Protein AF-A0A939A4H3-F1 (afdb_monomer_lite)

Sequence (209 aa):
CNPKDPACGKKTFNIEAFQSDAVVGQFDLWRDALLSQIKIGQHALKVKWGALINYIVQKQLLPAITFDPKNPNAPAIDSYAKLIKSLLAGKQCLVKDSCCADFAKQMAAKQSLMKEGFLTTTCETLITLGTAFLEAQLNQLDGTTGDPSKGSGLLLAADKCPIFETNQDQLIDTIGGTSIKDQCLWDMTLTIGGKPNKIKGIFYAVRQQ

pLDDT: mean 78.49, std 11.44, range [47.03, 95.25]

Structure (mmCIF, N/CA/C/O backbone):
data_AF-A0A939A4H3-F1
#
_entry.id   AF-A0A939A4H3-F1
#
loop_
_atom_site.group_PDB
_atom_site.id
_atom_site.type_symbol
_atom_site.label_atom_id
_atom_site.label_alt_id
_atom_site.label_comp_id
_atom_site.label_asym_id
_atom_site.label_entity_id
_atom_site.label_seq_id
_atom_site.pdbx_PDB_ins_code
_atom_site.Cartn_x
_atom_site.Cartn_y
_atom_site.Cartn_z
_atom_site.occupancy
_atom_site.B_iso_or_equiv
_atom_site.auth_seq_id
_atom_site.auth_comp_id
_atom_site.auth_asym_id
_atom_site.auth_atom_id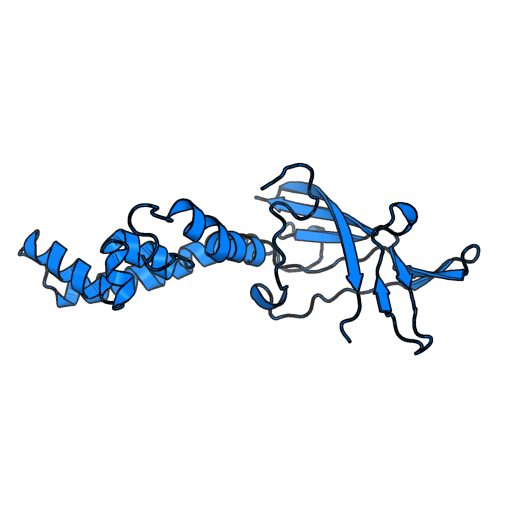
_atom_site.pdbx_PDB_model_num
ATOM 1 N N . CYS A 1 1 ? 11.580 21.376 3.754 1.00 63.34 1 CYS A N 1
ATOM 2 C CA . CYS A 1 1 ? 12.949 21.122 3.254 1.00 63.34 1 CYS A CA 1
ATOM 3 C C . CYS A 1 1 ? 13.263 22.115 2.135 1.00 63.34 1 CYS A C 1
ATOM 5 O O . CYS A 1 1 ? 12.360 22.841 1.733 1.00 63.34 1 CYS A O 1
ATOM 7 N N . ASN A 1 2 ? 14.523 22.209 1.691 1.00 79.38 2 ASN A N 1
ATOM 8 C CA . ASN A 1 2 ? 14.955 23.142 0.643 1.00 79.38 2 ASN A CA 1
ATOM 9 C C . ASN A 1 2 ? 14.342 22.757 -0.723 1.00 79.38 2 ASN A C 1
ATOM 11 O O . ASN A 1 2 ? 14.665 21.680 -1.213 1.00 79.38 2 ASN A O 1
ATOM 15 N N . PRO A 1 3 ? 13.534 23.612 -1.378 1.00 68.38 3 PRO A N 1
ATOM 16 C CA . PRO A 1 3 ? 12.895 23.288 -2.660 1.00 68.38 3 PRO A CA 1
ATOM 17 C C . PRO A 1 3 ? 13.867 23.009 -3.816 1.00 68.38 3 PRO A C 1
ATOM 19 O O . PRO A 1 3 ? 13.462 22.456 -4.831 1.00 68.38 3 PRO A O 1
ATOM 22 N N . LYS A 1 4 ? 15.134 23.428 -3.693 1.00 78.25 4 LYS A N 1
ATOM 23 C CA . LYS A 1 4 ? 16.177 23.210 -4.708 1.00 78.25 4 LYS A CA 1
ATOM 24 C C . LYS A 1 4 ? 16.910 21.874 -4.557 1.00 78.25 4 LYS A C 1
ATOM 26 O O . LYS A 1 4 ? 17.700 21.524 -5.426 1.00 78.25 4 LYS A O 1
ATOM 31 N N . ASP A 1 5 ? 16.690 21.161 -3.457 1.00 80.56 5 ASP A N 1
ATOM 32 C CA . ASP A 1 5 ? 17.253 19.832 -3.242 1.00 80.56 5 ASP A CA 1
ATOM 33 C C . ASP A 1 5 ? 16.356 18.784 -3.931 1.00 80.56 5 ASP A C 1
ATOM 35 O O . ASP A 1 5 ? 15.191 18.653 -3.550 1.00 80.56 5 ASP A O 1
ATOM 39 N N . PRO A 1 6 ? 16.855 18.015 -4.917 1.00 66.62 6 PRO A N 1
ATOM 40 C CA . PRO A 1 6 ? 16.064 16.997 -5.613 1.00 66.62 6 PRO A CA 1
ATOM 41 C C . PRO A 1 6 ? 15.615 15.837 -4.705 1.00 66.62 6 PRO A C 1
ATOM 43 O O . PRO A 1 6 ? 14.744 15.056 -5.090 1.00 66.62 6 PRO A O 1
ATOM 46 N N . ALA A 1 7 ? 16.187 15.702 -3.506 1.00 75.62 7 ALA A N 1
ATOM 47 C CA . ALA A 1 7 ? 15.747 14.748 -2.494 1.00 75.62 7 ALA A CA 1
ATOM 48 C C . ALA A 1 7 ? 14.708 15.335 -1.518 1.00 75.62 7 ALA A C 1
ATOM 50 O O . ALA A 1 7 ? 14.094 14.588 -0.750 1.00 75.62 7 ALA A O 1
ATOM 51 N N . CYS A 1 8 ? 14.460 16.649 -1.541 1.00 72.94 8 CYS A N 1
ATOM 52 C CA . CYS A 1 8 ? 13.485 17.290 -0.664 1.00 72.94 8 CYS A CA 1
ATOM 53 C C . CYS A 1 8 ? 12.070 16.774 -0.951 1.00 72.94 8 CYS A C 1
ATOM 55 O O . CYS A 1 8 ? 11.527 16.941 -2.038 1.00 72.94 8 CYS A O 1
ATOM 57 N N . GLY A 1 9 ? 11.462 16.132 0.049 1.00 68.06 9 GLY A N 1
ATOM 58 C CA . GLY A 1 9 ? 10.126 15.547 -0.072 1.00 68.06 9 GLY A CA 1
ATOM 59 C C . GLY A 1 9 ? 10.095 14.216 -0.825 1.00 68.06 9 GLY A C 1
ATOM 60 O O . GLY A 1 9 ? 9.025 13.620 -0.939 1.00 68.06 9 GLY A O 1
ATOM 61 N N . LYS A 1 10 ? 11.248 13.707 -1.285 1.00 70.56 10 LYS A N 1
ATOM 62 C CA . LYS A 1 10 ? 11.336 12.388 -1.908 1.00 70.56 10 LYS A CA 1
ATOM 63 C C . LYS A 1 10 ? 10.955 11.318 -0.886 1.00 70.56 10 LYS A C 1
ATOM 65 O O . LYS A 1 10 ? 11.517 11.240 0.207 1.00 70.56 10 LYS A O 1
ATOM 70 N N . LYS A 1 11 ? 9.998 10.475 -1.260 1.00 67.44 11 LYS A N 1
ATOM 71 C CA . LYS A 1 11 ? 9.609 9.277 -0.517 1.00 67.44 11 LYS A CA 1
ATOM 72 C C . LYS A 1 11 ? 9.867 8.075 -1.412 1.00 67.44 11 LYS A C 1
ATOM 74 O O . LYS A 1 11 ? 9.445 8.066 -2.564 1.00 67.44 11 LYS A O 1
ATOM 79 N N . THR A 1 12 ? 10.580 7.092 -0.880 1.00 70.06 12 THR A N 1
ATOM 80 C CA . THR A 1 12 ? 10.818 5.818 -1.559 1.00 70.06 12 THR A CA 1
ATOM 81 C C . THR A 1 12 ? 9.881 4.785 -0.958 1.00 70.06 12 THR A C 1
ATOM 83 O O . THR A 1 12 ? 9.775 4.682 0.264 1.00 70.06 12 THR A O 1
ATOM 86 N N . PHE A 1 13 ? 9.206 4.030 -1.815 1.00 65.38 13 PHE A N 1
ATOM 87 C CA . PHE A 1 13 ? 8.315 2.952 -1.411 1.00 65.38 13 PHE A CA 1
ATOM 88 C C . PHE A 1 13 ? 8.834 1.643 -1.996 1.00 65.38 13 PHE A C 1
ATOM 90 O O . PHE A 1 13 ? 9.204 1.606 -3.169 1.00 65.38 13 PHE A O 1
ATOM 97 N N . ASN A 1 14 ? 8.869 0.586 -1.182 1.00 72.94 14 ASN A N 1
ATOM 98 C CA . ASN A 1 14 ? 9.086 -0.765 -1.689 1.00 72.94 14 ASN A CA 1
ATOM 99 C C . ASN A 1 14 ? 7.770 -1.252 -2.314 1.00 72.94 14 ASN A C 1
ATOM 101 O O . ASN A 1 14 ? 6.721 -1.143 -1.679 1.00 72.94 14 ASN A O 1
ATOM 105 N N . ILE A 1 15 ? 7.826 -1.771 -3.541 1.00 71.12 15 ILE A N 1
ATOM 106 C CA . ILE A 1 15 ? 6.663 -2.337 -4.237 1.00 71.12 15 ILE A CA 1
ATOM 107 C C . ILE A 1 15 ? 6.044 -3.483 -3.432 1.00 71.12 15 ILE A C 1
ATOM 109 O O . ILE A 1 15 ? 4.822 -3.552 -3.315 1.00 71.12 15 ILE A O 1
ATOM 113 N N . GLU A 1 16 ? 6.869 -4.298 -2.772 1.00 76.81 16 GLU A N 1
ATOM 114 C CA . GLU A 1 16 ? 6.410 -5.403 -1.920 1.00 76.81 16 GLU A CA 1
ATOM 115 C C . GLU A 1 16 ? 5.511 -4.939 -0.766 1.00 76.81 16 GLU A C 1
ATOM 117 O O . GLU A 1 16 ? 4.680 -5.700 -0.277 1.00 76.81 16 GLU A O 1
ATOM 122 N N . ALA A 1 17 ? 5.630 -3.673 -0.344 1.00 77.44 17 ALA A N 1
ATOM 123 C CA . ALA A 1 17 ? 4.835 -3.123 0.750 1.00 77.44 17 ALA A CA 1
ATOM 124 C C . ALA A 1 17 ? 3.348 -2.939 0.394 1.00 77.44 17 ALA A C 1
ATOM 126 O O . ALA A 1 17 ? 2.523 -2.789 1.296 1.00 77.44 17 ALA A O 1
ATOM 127 N N . PHE A 1 18 ? 2.999 -2.929 -0.896 1.00 76.44 18 PHE A N 1
ATOM 128 C CA . PHE A 1 18 ? 1.617 -2.788 -1.372 1.00 76.44 18 PHE A CA 1
ATOM 129 C C . PHE A 1 18 ? 1.226 -3.815 -2.444 1.00 76.44 18 PHE A C 1
ATOM 131 O O . PHE A 1 18 ? 0.048 -3.955 -2.771 1.00 76.44 18 PHE A O 1
ATOM 138 N N . GLN A 1 19 ? 2.182 -4.568 -2.982 1.00 76.00 19 GLN A N 1
ATOM 139 C CA . GLN A 1 19 ? 1.940 -5.643 -3.929 1.00 76.00 19 GLN A CA 1
ATOM 140 C C . GLN A 1 19 ? 2.947 -6.772 -3.690 1.00 76.00 19 GLN A C 1
ATOM 142 O O . GLN A 1 19 ? 4.116 -6.645 -4.028 1.00 76.00 19 GLN A O 1
ATOM 147 N N . SER A 1 20 ? 2.471 -7.897 -3.152 1.00 75.75 20 SER A N 1
ATOM 148 C CA . SER A 1 20 ? 3.285 -9.102 -2.927 1.00 75.75 20 SER A CA 1
ATOM 149 C C . SER A 1 20 ? 3.684 -9.819 -4.218 1.00 75.75 20 SER A C 1
ATOM 151 O O . SER A 1 20 ? 4.677 -10.537 -4.250 1.00 75.75 20 SER A O 1
ATOM 153 N N . ASP A 1 21 ? 2.883 -9.663 -5.273 1.00 69.56 21 ASP A N 1
ATOM 154 C CA . ASP A 1 21 ? 3.135 -10.295 -6.563 1.00 69.56 21 ASP A CA 1
ATOM 155 C C . ASP A 1 21 ? 4.237 -9.532 -7.303 1.00 69.56 21 ASP A C 1
ATOM 157 O O . ASP A 1 21 ? 4.177 -8.301 -7.411 1.00 69.56 21 ASP A O 1
ATOM 161 N N . ALA A 1 22 ? 5.199 -10.258 -7.879 1.00 65.06 22 ALA A N 1
ATOM 162 C CA . ALA A 1 22 ? 6.201 -9.654 -8.747 1.00 65.06 22 ALA A CA 1
ATOM 163 C C . ALA A 1 22 ? 5.522 -8.819 -9.844 1.00 65.06 22 ALA A C 1
ATOM 165 O O . ALA A 1 22 ? 4.473 -9.188 -10.384 1.00 65.06 22 ALA A O 1
ATOM 166 N N . VAL A 1 23 ? 6.118 -7.678 -10.181 1.00 64.56 23 VAL A N 1
ATOM 167 C CA . VAL A 1 23 ? 5.681 -6.906 -11.343 1.00 64.56 23 VAL A CA 1
ATOM 168 C C . VAL A 1 23 ? 6.129 -7.677 -12.579 1.00 64.56 23 VAL A C 1
ATOM 170 O O . VAL A 1 23 ? 7.296 -7.640 -12.956 1.00 64.56 23 VAL A O 1
ATOM 173 N N . VAL A 1 24 ? 5.203 -8.431 -13.169 1.00 58.66 24 VAL A N 1
ATOM 174 C CA . VAL A 1 24 ? 5.473 -9.246 -14.357 1.00 58.66 24 VAL A CA 1
ATOM 175 C C . VAL A 1 24 ? 5.044 -8.483 -15.608 1.00 58.66 24 VAL A C 1
ATOM 177 O O . VAL A 1 24 ? 3.963 -7.890 -15.646 1.00 58.66 24 VAL A O 1
ATOM 180 N N . GLY A 1 25 ? 5.893 -8.527 -16.631 1.00 62.53 25 GLY A N 1
ATOM 181 C CA . GLY A 1 25 ? 5.622 -8.055 -17.984 1.00 62.53 25 GLY A CA 1
ATOM 182 C C . GLY A 1 25 ? 6.220 -9.024 -19.000 1.00 62.53 25 GLY A C 1
ATOM 183 O O . GLY A 1 25 ? 7.136 -9.782 -18.676 1.00 62.53 25 GLY A O 1
ATOM 184 N N . GLN A 1 26 ? 5.690 -9.021 -20.221 1.00 63.00 26 GLN A N 1
ATOM 185 C CA . GLN A 1 26 ? 6.331 -9.685 -21.352 1.00 63.00 26 GLN A CA 1
ATOM 186 C C . GLN A 1 26 ? 7.163 -8.644 -22.095 1.00 63.00 26 GLN A C 1
ATOM 188 O O . GLN A 1 26 ? 6.637 -7.608 -22.495 1.00 63.00 26 GLN A O 1
ATOM 193 N N . PHE A 1 27 ? 8.457 -8.911 -22.242 1.00 70.56 27 PHE A N 1
ATOM 194 C CA . PHE A 1 27 ? 9.413 -7.953 -22.779 1.00 70.5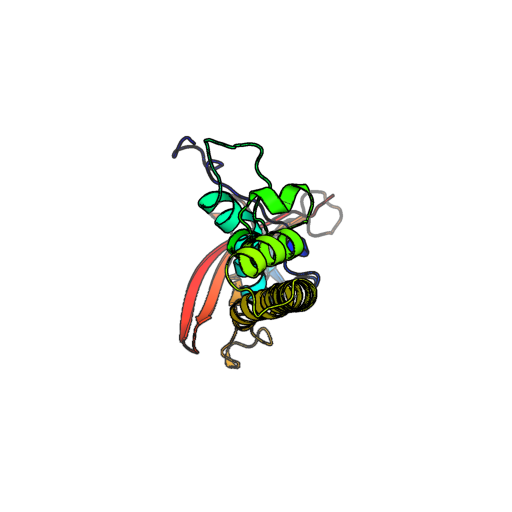6 27 PHE A CA 1
ATOM 195 C C . PHE A 1 27 ? 9.936 -8.440 -24.124 1.00 70.56 27 PHE A C 1
ATOM 197 O O . PHE A 1 27 ? 10.592 -9.478 -24.196 1.00 70.56 27 PHE A O 1
ATOM 204 N N . ASP A 1 28 ? 9.689 -7.662 -25.173 1.00 72.00 28 ASP A N 1
ATOM 205 C CA . ASP A 1 28 ? 10.404 -7.831 -26.432 1.00 72.00 28 ASP A CA 1
ATOM 206 C C . ASP A 1 28 ? 11.776 -7.166 -26.322 1.00 72.00 28 ASP A C 1
ATOM 208 O O . ASP A 1 28 ? 11.892 -6.045 -25.823 1.00 72.00 28 ASP A O 1
ATOM 212 N N . LEU A 1 29 ? 12.819 -7.844 -26.794 1.00 72.56 29 LEU A N 1
ATOM 213 C CA . LEU A 1 29 ? 14.189 -7.337 -26.793 1.00 72.56 29 LEU A CA 1
ATOM 214 C C . LEU A 1 29 ? 14.689 -7.197 -28.228 1.00 72.56 29 LEU A C 1
ATOM 216 O O . LEU A 1 29 ? 14.542 -8.110 -29.039 1.00 72.56 29 LEU A O 1
ATOM 220 N N . TRP A 1 30 ? 15.349 -6.084 -28.535 1.00 73.81 30 TRP A N 1
ATOM 221 C CA . TRP A 1 30 ? 16.099 -5.942 -29.782 1.00 73.81 30 TRP A CA 1
ATOM 222 C C . TRP A 1 30 ? 17.419 -5.211 -29.569 1.00 73.81 30 TRP A C 1
ATOM 224 O O . TRP A 1 30 ? 17.581 -4.413 -28.646 1.00 73.81 30 TRP A O 1
ATOM 234 N N . ARG A 1 31 ? 18.372 -5.459 -30.469 1.00 71.69 31 ARG A N 1
ATOM 235 C CA . ARG A 1 31 ? 19.665 -4.774 -30.486 1.00 71.69 31 ARG A CA 1
ATOM 236 C C . ARG A 1 31 ? 19.572 -3.499 -31.318 1.00 71.69 31 ARG A C 1
ATOM 238 O O . ARG A 1 31 ? 19.201 -3.545 -32.489 1.00 71.69 31 ARG A O 1
ATOM 245 N N . ASP A 1 32 ? 19.948 -2.371 -30.733 1.00 69.62 32 ASP A N 1
ATOM 246 C CA . ASP A 1 32 ? 20.220 -1.145 -31.470 1.00 69.62 32 ASP A CA 1
ATOM 247 C C . ASP A 1 32 ? 21.522 -1.319 -32.263 1.00 69.62 32 ASP A C 1
ATOM 249 O O . ASP A 1 32 ? 22.601 -1.481 -31.689 1.00 69.62 32 ASP A O 1
ATOM 253 N N . ALA A 1 33 ? 21.410 -1.332 -33.590 1.00 68.81 33 ALA A N 1
ATOM 254 C CA . ALA A 1 33 ? 22.536 -1.579 -34.483 1.00 68.81 33 ALA A CA 1
ATOM 255 C C . ALA A 1 33 ? 23.566 -0.434 -34.517 1.00 68.81 33 ALA A C 1
ATOM 257 O O . ALA A 1 33 ? 24.690 -0.664 -34.949 1.00 68.81 33 ALA A O 1
ATOM 258 N N . LEU A 1 34 ? 23.200 0.776 -34.080 1.00 70.25 34 LEU A N 1
ATOM 259 C CA . LEU A 1 34 ? 24.067 1.958 -34.114 1.00 70.25 34 LEU A CA 1
ATOM 260 C C . LEU A 1 34 ? 24.763 2.197 -32.774 1.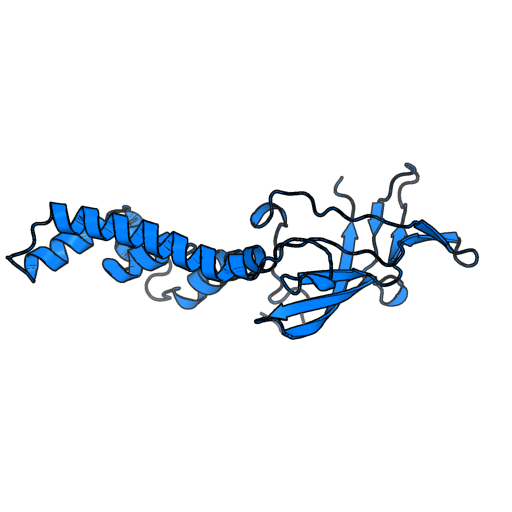00 70.25 34 LEU A C 1
ATOM 262 O O . LEU A 1 34 ? 25.893 2.675 -32.743 1.00 70.25 34 LEU A O 1
ATOM 266 N N . LEU A 1 35 ? 24.085 1.876 -31.671 1.00 67.25 35 LEU A N 1
ATOM 267 C CA . LEU A 1 35 ? 24.568 2.152 -30.317 1.00 67.25 35 LEU A CA 1
ATOM 268 C C . LEU A 1 35 ? 25.100 0.912 -29.589 1.00 67.25 35 LEU A C 1
ATOM 270 O O . LEU A 1 35 ? 25.594 1.047 -28.475 1.00 67.25 35 LEU A O 1
ATOM 274 N N . SER A 1 36 ? 25.003 -0.281 -30.189 1.00 69.00 36 SER A N 1
ATOM 275 C CA . SER A 1 36 ? 25.381 -1.559 -29.559 1.00 69.00 36 SER A CA 1
ATOM 276 C C . SER A 1 36 ? 24.709 -1.780 -28.198 1.00 69.00 36 SER A C 1
ATOM 278 O O . SER A 1 36 ? 25.289 -2.360 -27.287 1.00 69.00 36 SER A O 1
ATOM 280 N N . GLN A 1 37 ? 23.470 -1.311 -28.058 1.00 67.62 37 GLN A N 1
ATOM 281 C CA . GLN A 1 37 ? 22.672 -1.418 -26.836 1.00 67.62 37 GLN A CA 1
ATOM 282 C C . GLN A 1 37 ? 21.511 -2.380 -27.057 1.00 67.62 37 GLN A C 1
ATOM 284 O O . GLN A 1 37 ? 20.934 -2.416 -28.145 1.00 67.62 37 GLN A O 1
ATOM 289 N N . ILE A 1 38 ? 21.128 -3.131 -26.027 1.00 69.56 38 ILE A N 1
ATOM 290 C CA . ILE A 1 38 ? 19.861 -3.864 -26.049 1.00 69.56 38 ILE A CA 1
ATOM 291 C C . ILE A 1 38 ? 18.768 -2.905 -25.571 1.00 69.56 38 ILE A C 1
ATOM 293 O O . ILE A 1 38 ? 18.966 -2.108 -24.652 1.00 69.56 38 ILE A O 1
ATOM 297 N N . LYS A 1 39 ? 17.621 -2.939 -26.242 1.00 73.31 39 LYS A N 1
ATOM 298 C CA . LYS A 1 39 ? 16.453 -2.126 -25.921 1.00 73.31 39 LYS A CA 1
ATOM 299 C C . LYS A 1 39 ? 15.252 -3.029 -25.684 1.00 73.31 39 LYS A C 1
ATOM 301 O O . LYS A 1 39 ? 15.051 -3.996 -26.417 1.00 73.31 39 LYS A O 1
ATOM 306 N N . ILE A 1 40 ? 14.466 -2.680 -24.674 1.00 70.75 40 ILE A N 1
ATOM 307 C CA . ILE A 1 40 ? 13.171 -3.286 -24.385 1.00 70.75 40 ILE A CA 1
ATOM 308 C C . ILE A 1 40 ? 12.103 -2.561 -25.204 1.00 70.75 40 ILE A C 1
ATOM 310 O O . ILE A 1 40 ? 12.067 -1.326 -25.238 1.00 70.75 40 ILE A O 1
ATOM 314 N N . GLY A 1 41 ? 11.239 -3.332 -25.857 1.00 66.06 41 GLY A N 1
ATOM 315 C CA . GLY A 1 41 ? 10.080 -2.825 -26.572 1.00 66.06 41 GLY A CA 1
ATOM 316 C C . GLY A 1 41 ? 8.921 -2.404 -25.701 1.00 66.06 41 GLY A C 1
ATOM 317 O O . GLY A 1 41 ? 8.965 -2.515 -24.480 1.00 66.06 41 GLY A O 1
ATOM 318 N N . GLN A 1 42 ? 7.881 -1.866 -26.332 1.00 65.62 42 GLN A N 1
ATOM 319 C CA . GLN A 1 42 ? 6.707 -1.436 -25.586 1.00 65.62 42 GLN A CA 1
ATOM 320 C C . GLN A 1 42 ? 6.061 -2.647 -24.913 1.00 65.62 42 GLN A C 1
ATOM 322 O O . GLN A 1 42 ? 5.797 -3.655 -25.562 1.00 65.62 42 GLN A O 1
ATOM 327 N N . HIS A 1 43 ? 5.829 -2.550 -23.609 1.00 64.44 43 HIS A N 1
ATOM 328 C CA . HIS A 1 43 ? 5.271 -3.634 -22.808 1.00 64.44 43 HIS A CA 1
ATOM 329 C C . HIS A 1 43 ? 4.363 -3.076 -21.719 1.00 64.44 43 HIS A C 1
ATOM 331 O O . HIS A 1 43 ? 4.595 -1.981 -21.205 1.00 64.44 43 HIS A O 1
ATOM 337 N N . ALA A 1 44 ? 3.336 -3.851 -21.368 1.00 65.94 44 ALA A N 1
ATOM 338 C CA . ALA A 1 44 ? 2.436 -3.531 -20.275 1.00 65.94 44 ALA A CA 1
ATOM 339 C C . ALA A 1 44 ? 2.974 -4.099 -18.951 1.00 65.94 44 ALA A C 1
ATOM 341 O O . ALA A 1 44 ? 3.256 -5.296 -18.872 1.00 65.94 44 ALA A O 1
ATOM 342 N N . LEU A 1 45 ? 3.064 -3.275 -17.902 1.00 68.25 45 LEU A N 1
ATOM 343 C CA . LEU A 1 45 ? 3.266 -3.759 -16.531 1.00 68.25 45 LEU A CA 1
ATOM 344 C C . LEU A 1 45 ? 1.971 -3.707 -15.724 1.00 68.25 45 LEU A C 1
ATOM 346 O O . LEU A 1 45 ? 1.187 -2.759 -15.820 1.00 68.25 45 LEU A O 1
ATOM 350 N N . LYS A 1 46 ? 1.788 -4.716 -14.868 1.00 69.25 46 LYS A N 1
ATOM 351 C CA . LYS A 1 46 ? 0.699 -4.768 -13.891 1.00 69.25 46 LYS A CA 1
ATOM 352 C C . LYS A 1 46 ? 1.159 -4.186 -12.555 1.00 69.25 46 LYS A C 1
ATOM 354 O O . LYS A 1 46 ? 1.971 -4.798 -11.860 1.00 69.25 46 LYS A O 1
ATOM 359 N N . VAL A 1 47 ? 0.583 -3.048 -12.174 1.00 72.62 47 VAL A N 1
ATOM 360 C CA . VAL A 1 47 ? 0.774 -2.438 -10.850 1.00 72.62 47 VAL A CA 1
ATOM 361 C C . VAL A 1 47 ? -0.582 -2.169 -10.202 1.00 72.62 47 VAL A C 1
ATOM 363 O O . VAL A 1 47 ? -1.458 -1.554 -10.811 1.00 72.62 47 VAL A O 1
ATOM 366 N N . LYS A 1 48 ? -0.753 -2.629 -8.957 1.00 74.25 48 LYS A N 1
ATOM 367 C CA . LYS A 1 48 ? -1.936 -2.377 -8.123 1.00 74.25 48 LYS A CA 1
ATOM 368 C C . LYS A 1 48 ? -1.932 -0.925 -7.618 1.00 74.25 48 LYS A C 1
ATOM 370 O O . LYS A 1 48 ? -1.394 -0.616 -6.555 1.00 74.25 48 LYS A O 1
ATOM 375 N N . TRP A 1 49 ? -2.466 -0.007 -8.423 1.00 75.38 49 TRP A N 1
ATOM 376 C CA . TRP A 1 49 ? -2.555 1.422 -8.103 1.00 75.38 49 TRP A CA 1
ATOM 377 C C . TRP A 1 49 ? -3.455 1.739 -6.909 1.00 75.38 49 TRP A C 1
ATOM 379 O O . TRP A 1 49 ? -3.095 2.573 -6.084 1.00 75.38 49 TRP A O 1
ATOM 389 N N . GLY A 1 50 ? -4.601 1.073 -6.798 1.00 77.31 50 GLY A N 1
ATOM 390 C CA . GLY A 1 50 ? -5.472 1.127 -5.632 1.00 77.31 50 GLY A CA 1
ATOM 391 C C . GLY A 1 50 ? -4.710 0.766 -4.367 1.00 77.31 50 GLY A C 1
ATOM 392 O O . GLY A 1 50 ? -4.684 1.563 -3.431 1.00 77.31 50 GLY A O 1
ATOM 393 N N . ALA A 1 51 ? -3.983 -0.354 -4.383 1.00 79.88 51 ALA A N 1
ATOM 394 C CA . ALA A 1 51 ? -3.117 -0.745 -3.274 1.00 79.88 51 ALA A CA 1
ATOM 395 C C . ALA A 1 51 ? -2.007 0.284 -2.975 1.00 79.88 51 ALA A C 1
ATOM 397 O O . ALA A 1 51 ? -1.765 0.592 -1.807 1.00 79.88 51 ALA A O 1
ATOM 398 N N . LEU A 1 52 ? -1.368 0.872 -3.995 1.00 80.69 52 LEU A N 1
ATOM 399 C CA . LEU A 1 52 ? -0.378 1.941 -3.804 1.00 80.69 52 LEU A CA 1
ATOM 400 C C . LEU A 1 52 ? -0.994 3.181 -3.140 1.00 80.69 52 LEU A C 1
ATOM 402 O O . LEU A 1 52 ? -0.447 3.697 -2.166 1.00 80.69 52 LEU A O 1
ATOM 406 N N . ILE A 1 53 ? -2.129 3.669 -3.644 1.00 81.88 53 ILE A N 1
ATOM 407 C CA . ILE A 1 53 ? -2.825 4.826 -3.067 1.00 81.88 53 ILE A CA 1
ATOM 408 C C . ILE A 1 53 ? -3.274 4.520 -1.644 1.00 81.88 53 ILE A C 1
ATOM 410 O O . ILE A 1 53 ? -3.066 5.339 -0.752 1.00 81.88 53 ILE A O 1
ATOM 414 N N . ASN A 1 54 ? -3.823 3.333 -1.415 1.00 86.31 54 ASN A N 1
ATOM 415 C CA . ASN A 1 54 ? -4.225 2.864 -0.100 1.00 86.31 54 ASN A CA 1
ATOM 416 C C . ASN A 1 54 ? -3.033 2.871 0.875 1.00 86.31 54 ASN A C 1
ATOM 418 O O . ASN A 1 54 ? -3.105 3.446 1.963 1.00 86.31 54 ASN A O 1
ATOM 422 N N . TYR A 1 55 ? -1.883 2.355 0.441 1.00 87.12 55 TYR A N 1
ATOM 423 C CA . TYR A 1 55 ? -0.643 2.402 1.207 1.00 87.12 55 TYR A CA 1
ATOM 424 C C . TYR A 1 55 ? -0.178 3.839 1.491 1.00 87.12 55 TYR A C 1
ATOM 426 O O . TYR A 1 55 ? 0.169 4.156 2.628 1.00 87.12 55 TYR A O 1
ATOM 434 N N . ILE A 1 56 ? -0.203 4.738 0.502 1.00 85.81 56 ILE A N 1
ATOM 435 C CA . ILE A 1 56 ? 0.166 6.153 0.685 1.00 85.81 56 ILE A CA 1
ATOM 436 C C . ILE A 1 56 ? -0.771 6.834 1.687 1.00 85.81 56 ILE A C 1
ATOM 438 O O . ILE A 1 56 ? -0.304 7.550 2.580 1.00 85.81 56 ILE A O 1
ATOM 442 N N . VAL A 1 57 ? -2.080 6.600 1.575 1.00 89.31 57 VAL A N 1
ATOM 443 C CA . VAL A 1 57 ? -3.071 7.149 2.503 1.00 89.31 57 VAL A CA 1
ATOM 444 C C . VAL A 1 57 ? -2.773 6.666 3.916 1.00 89.31 57 VAL A C 1
ATOM 446 O O . VAL A 1 57 ? -2.618 7.484 4.821 1.00 89.31 57 VAL A O 1
ATOM 449 N N . GLN A 1 58 ? -2.621 5.356 4.101 1.00 91.38 58 GLN A N 1
ATOM 450 C CA . GLN A 1 58 ? -2.392 4.776 5.416 1.00 91.38 58 GLN A CA 1
ATOM 451 C C . GLN A 1 58 ? -1.037 5.172 6.006 1.00 91.38 58 GLN A C 1
ATOM 453 O O . GLN A 1 58 ? -0.974 5.519 7.174 1.00 91.38 58 GLN A O 1
ATOM 458 N N . LYS A 1 59 ? 0.052 5.158 5.235 1.00 90.06 59 LYS A N 1
ATOM 459 C CA . LYS A 1 59 ? 1.415 5.297 5.778 1.00 90.06 59 LYS A CA 1
ATOM 460 C C . LYS A 1 59 ? 2.004 6.698 5.701 1.00 90.06 59 LYS A C 1
ATOM 462 O O . LYS A 1 59 ? 3.008 6.955 6.361 1.00 90.06 59 LYS A O 1
ATOM 467 N N . GLN A 1 60 ? 1.424 7.604 4.916 1.00 87.19 60 GLN A N 1
ATOM 468 C CA . GLN A 1 60 ? 1.905 8.986 4.809 1.00 87.19 60 GLN A CA 1
ATOM 469 C C . GLN A 1 60 ? 0.814 9.989 5.167 1.00 87.19 60 GLN A C 1
ATOM 471 O O . GLN A 1 60 ? 1.029 10.819 6.049 1.00 87.19 60 GLN A O 1
ATOM 476 N N . LEU A 1 61 ? -0.355 9.910 4.521 1.00 87.94 61 LEU A N 1
ATOM 477 C CA . LEU A 1 61 ? -1.388 10.934 4.682 1.00 87.94 61 LEU A CA 1
ATOM 478 C C . LEU A 1 61 ? -1.997 10.915 6.086 1.00 87.94 61 LEU A C 1
ATOM 480 O O . LEU A 1 61 ? -1.982 11.945 6.755 1.00 87.94 61 LEU A O 1
ATOM 484 N N . LEU A 1 62 ? -2.496 9.762 6.545 1.00 92.00 62 LEU A N 1
ATOM 485 C CA . LEU A 1 62 ? -3.132 9.645 7.859 1.00 92.00 62 LEU A CA 1
ATOM 486 C C . LEU A 1 62 ? -2.183 10.052 8.999 1.00 92.00 62 LEU A C 1
ATOM 488 O O . LEU A 1 62 ? -2.588 10.892 9.808 1.00 92.00 62 LEU A O 1
ATOM 492 N N . PRO A 1 63 ? -0.916 9.592 9.058 1.00 91.12 63 PRO A N 1
ATOM 493 C CA . PRO A 1 63 ? 0.015 10.050 10.081 1.00 91.12 63 PRO A CA 1
ATOM 494 C C . PRO A 1 63 ? 0.267 11.555 10.021 1.00 91.12 63 PRO A C 1
ATOM 496 O O . PRO A 1 63 ? 0.337 12.189 11.068 1.00 91.12 63 PRO A O 1
ATOM 499 N N . ALA A 1 64 ? 0.375 12.135 8.820 1.00 88.25 64 ALA A N 1
ATOM 500 C CA . ALA A 1 64 ? 0.659 13.556 8.654 1.00 88.25 64 ALA A CA 1
ATOM 501 C C . ALA A 1 64 ? -0.505 14.446 9.110 1.00 88.25 64 ALA A C 1
ATOM 503 O O . ALA A 1 64 ? -0.283 15.403 9.847 1.00 88.25 64 ALA A O 1
ATOM 504 N N . ILE A 1 65 ? -1.743 14.130 8.712 1.00 89.69 65 ILE A N 1
ATOM 505 C CA . ILE A 1 65 ? -2.915 14.959 9.050 1.00 89.69 65 ILE A CA 1
ATOM 506 C C . ILE A 1 65 ? -3.377 14.773 10.497 1.00 89.69 65 ILE A C 1
ATOM 508 O O . ILE A 1 65 ? -4.037 15.647 11.048 1.00 89.69 65 ILE A O 1
ATOM 512 N N . THR A 1 66 ? -3.050 13.634 11.112 1.00 89.75 66 THR A N 1
ATOM 513 C CA . THR A 1 66 ? -3.406 13.339 12.508 1.00 89.75 66 THR A CA 1
ATOM 514 C C . THR A 1 66 ? -2.252 13.570 13.481 1.00 89.75 66 THR A C 1
ATOM 516 O O . THR A 1 66 ? -2.370 13.260 14.672 1.00 89.75 66 THR A O 1
ATOM 519 N N . PHE A 1 67 ? -1.118 14.083 13.003 1.00 88.62 67 PHE A N 1
ATOM 520 C CA . PHE A 1 67 ? -0.008 14.475 13.857 1.00 88.62 67 PHE A CA 1
ATOM 521 C C . PHE A 1 67 ? -0.429 15.644 14.755 1.00 88.62 67 PHE A C 1
ATOM 523 O O . PHE A 1 67 ? -0.958 16.644 14.275 1.00 88.62 67 PHE A O 1
ATOM 530 N N . ASP A 1 68 ? -0.184 15.517 16.059 1.00 84.75 68 ASP A N 1
ATOM 531 C CA . ASP A 1 68 ? -0.454 16.575 17.030 1.00 84.75 68 ASP A CA 1
ATOM 532 C C . ASP A 1 68 ? 0.882 17.093 17.581 1.00 84.75 68 ASP A C 1
ATOM 534 O O . ASP A 1 68 ? 1.529 16.386 18.359 1.00 84.75 68 ASP A O 1
ATOM 538 N N . PRO A 1 69 ? 1.303 18.321 17.226 1.00 84.56 69 PRO A N 1
ATOM 539 C CA . PRO A 1 69 ? 2.535 18.912 17.740 1.00 84.56 69 PRO A CA 1
ATOM 540 C C . PRO A 1 69 ? 2.558 19.059 19.266 1.00 84.56 69 PRO A C 1
ATOM 542 O O . PRO A 1 69 ? 3.636 19.105 19.852 1.00 84.56 69 PRO A O 1
ATOM 545 N N . LYS A 1 70 ? 1.390 19.142 19.920 1.00 85.56 70 LYS A N 1
ATOM 546 C CA . LYS A 1 70 ? 1.281 19.246 21.384 1.00 85.56 70 LYS A CA 1
ATOM 547 C C . LYS A 1 70 ? 1.457 17.899 22.078 1.00 85.56 70 LYS A C 1
ATOM 549 O O . LYS A 1 70 ? 1.731 17.864 23.275 1.00 85.56 70 LYS A O 1
ATOM 554 N N . ASN A 1 71 ? 1.315 16.801 21.340 1.00 82.75 71 ASN A N 1
ATOM 555 C CA . ASN A 1 71 ? 1.557 15.452 21.828 1.00 82.75 71 ASN A CA 1
ATOM 556 C C . ASN A 1 71 ? 2.336 14.636 20.778 1.00 82.75 71 ASN A C 1
ATOM 558 O O . ASN A 1 71 ? 1.779 13.725 20.153 1.00 82.75 71 ASN A O 1
ATOM 562 N N . PRO A 1 72 ? 3.631 14.945 20.576 1.00 80.00 72 PRO A N 1
ATOM 563 C CA . PRO A 1 72 ? 4.443 14.338 19.521 1.00 80.00 72 PRO A CA 1
ATOM 564 C C . PRO A 1 72 ? 4.664 12.832 19.721 1.00 80.00 72 PRO A C 1
ATOM 566 O O . PRO A 1 72 ? 4.960 12.127 18.761 1.00 80.00 72 PRO A O 1
ATOM 569 N N . ASN A 1 73 ? 4.477 12.333 20.947 1.00 81.88 73 ASN A N 1
ATOM 570 C CA . ASN A 1 73 ? 4.624 10.920 21.297 1.00 81.88 73 ASN A CA 1
ATOM 571 C C . ASN A 1 73 ? 3.318 10.123 21.140 1.00 81.88 73 ASN A C 1
ATOM 573 O O . ASN A 1 73 ? 3.292 8.926 21.427 1.00 81.88 73 ASN A O 1
ATOM 577 N N . ALA A 1 74 ? 2.221 10.762 20.718 1.00 84.25 74 ALA A N 1
ATOM 578 C CA . ALA A 1 74 ? 0.968 10.060 20.477 1.00 84.25 74 ALA A CA 1
ATOM 579 C C . ALA A 1 74 ? 1.137 9.015 19.355 1.00 84.25 74 ALA A C 1
ATOM 581 O O . ALA A 1 74 ? 1.774 9.316 18.340 1.00 84.25 74 ALA A O 1
ATOM 582 N N . PRO A 1 75 ? 0.522 7.821 19.471 1.00 90.00 75 PRO A N 1
ATOM 583 C CA . PRO A 1 75 ? 0.646 6.769 18.465 1.00 90.00 75 PRO A CA 1
ATOM 584 C C . PRO A 1 75 ? 0.263 7.258 17.068 1.00 90.00 75 PRO A C 1
ATOM 586 O O . PRO A 1 75 ? -0.773 7.900 16.892 1.00 90.00 75 PRO A O 1
ATOM 589 N N . ALA A 1 76 ? 1.073 6.939 16.060 1.00 91.44 76 ALA A N 1
ATOM 590 C CA . ALA A 1 76 ? 0.743 7.277 14.681 1.00 91.44 76 ALA A CA 1
ATOM 591 C C . ALA A 1 76 ? -0.518 6.523 14.226 1.00 91.44 76 ALA A C 1
ATOM 593 O O . ALA A 1 76 ? -0.635 5.309 14.424 1.00 91.44 76 ALA A O 1
ATOM 594 N N . ILE A 1 77 ? -1.445 7.244 13.590 1.00 93.81 77 ILE A N 1
ATOM 595 C CA . ILE A 1 77 ? -2.591 6.649 12.901 1.00 93.81 77 ILE A CA 1
ATOM 596 C C . ILE A 1 77 ? -2.118 6.306 11.496 1.00 93.81 77 ILE A C 1
ATOM 598 O O . ILE A 1 77 ? -2.172 7.131 10.592 1.00 93.81 77 ILE A O 1
ATOM 602 N N . ASP A 1 78 ? -1.585 5.097 11.349 1.00 93.00 78 ASP A N 1
ATOM 603 C CA . ASP A 1 78 ? -0.989 4.606 10.108 1.00 93.00 78 ASP A CA 1
ATOM 604 C C . ASP A 1 78 ? -1.768 3.430 9.485 1.00 93.00 78 ASP A C 1
ATOM 606 O O . ASP A 1 78 ? -1.224 2.636 8.712 1.00 93.00 78 ASP A O 1
ATOM 610 N N . SER A 1 79 ? -3.036 3.277 9.871 1.00 94.12 79 SER A N 1
ATOM 611 C CA . SER A 1 79 ? -3.978 2.330 9.276 1.00 94.12 79 SER A CA 1
ATOM 612 C C . SER A 1 79 ? -5.423 2.785 9.456 1.00 94.12 79 SER A C 1
ATOM 614 O O . SER A 1 79 ? -5.727 3.569 10.363 1.00 94.12 79 SER A O 1
ATOM 616 N N . TYR A 1 80 ? -6.337 2.262 8.636 1.00 94.31 80 TYR A N 1
ATOM 617 C CA . TYR A 1 80 ? -7.767 2.554 8.792 1.00 94.31 80 TYR A CA 1
ATOM 618 C C . TYR A 1 80 ? -8.341 2.034 10.107 1.00 94.31 80 TYR A C 1
ATOM 620 O O . TYR A 1 80 ? -9.139 2.725 10.738 1.00 94.31 80 TYR A O 1
ATOM 628 N N . ALA A 1 81 ? -7.871 0.882 10.587 1.00 94.75 81 ALA A N 1
ATOM 629 C CA . ALA A 1 81 ? -8.266 0.376 11.895 1.00 94.75 81 ALA A CA 1
ATOM 630 C C . ALA A 1 81 ? -7.891 1.362 13.011 1.00 94.75 81 ALA A C 1
ATOM 632 O O . ALA A 1 81 ? -8.715 1.662 13.874 1.00 94.75 81 ALA A O 1
ATOM 633 N N . LYS A 1 82 ? -6.674 1.925 12.975 1.00 95.25 82 LYS A N 1
ATOM 634 C CA . LYS A 1 82 ? -6.249 2.953 13.938 1.00 95.25 82 LYS A CA 1
ATOM 635 C C . LYS A 1 82 ? -7.035 4.250 13.781 1.00 95.25 82 LYS A C 1
ATOM 637 O O . LYS A 1 82 ? -7.336 4.884 14.788 1.00 95.25 82 LYS A O 1
ATOM 642 N N . LEU A 1 83 ? -7.403 4.622 12.553 1.00 94.50 83 LEU A N 1
ATOM 643 C CA . LEU A 1 83 ? -8.255 5.781 12.296 1.00 94.50 83 LEU A CA 1
ATOM 644 C C . LEU A 1 83 ? -9.613 5.598 12.975 1.00 94.50 83 LEU A C 1
ATOM 646 O O . LEU A 1 83 ? -9.991 6.429 13.793 1.00 94.50 83 LEU A O 1
ATOM 650 N N . ILE A 1 84 ? -10.302 4.486 12.719 1.00 94.44 84 ILE A N 1
ATOM 651 C CA . ILE A 1 84 ? -11.621 4.208 13.303 1.00 94.44 84 ILE A CA 1
ATOM 652 C C . ILE A 1 84 ? -11.529 4.114 14.829 1.00 94.44 84 ILE A C 1
ATOM 654 O O . ILE A 1 84 ? -12.298 4.770 15.527 1.00 94.44 84 ILE A O 1
ATOM 658 N N . LYS A 1 85 ? -10.535 3.390 15.360 1.00 94.31 85 LYS A N 1
ATOM 659 C CA . LYS A 1 85 ? -10.250 3.336 16.804 1.00 94.31 85 LYS A CA 1
ATOM 660 C C . LYS A 1 85 ? -10.105 4.739 17.409 1.00 94.31 85 LYS A C 1
ATOM 662 O O . LYS A 1 85 ? -10.730 5.042 18.425 1.00 94.31 85 LYS A O 1
ATOM 667 N N . SER A 1 86 ? -9.335 5.610 16.754 1.00 92.25 86 SER A N 1
ATOM 668 C CA . SER A 1 86 ? -9.112 6.985 17.210 1.00 92.25 86 SER A CA 1
ATOM 669 C C . SER A 1 86 ? -10.343 7.886 17.093 1.00 92.25 86 SER A C 1
ATOM 671 O O . SER A 1 86 ? -10.499 8.791 17.907 1.00 92.25 86 SER A O 1
ATOM 673 N N . LEU A 1 87 ? -11.231 7.637 16.126 1.00 91.81 87 LEU A N 1
ATOM 674 C CA . LEU A 1 87 ? -12.499 8.357 15.992 1.00 91.81 87 LEU A CA 1
ATOM 675 C C . LEU A 1 87 ? -13.484 7.967 17.099 1.00 91.81 87 LEU A C 1
ATOM 677 O O . LEU A 1 87 ? -14.221 8.820 17.583 1.00 91.81 87 LEU A O 1
ATOM 681 N N . LEU A 1 88 ? -13.482 6.695 17.510 1.00 91.81 88 LEU A N 1
ATOM 682 C CA . LEU A 1 88 ? -14.409 6.181 18.518 1.00 91.81 88 LEU A CA 1
ATOM 683 C C . LEU A 1 88 ? -14.026 6.591 19.946 1.00 91.81 88 LEU A C 1
ATOM 685 O O . LEU A 1 88 ? -14.898 6.986 20.713 1.00 91.81 88 LEU A O 1
ATOM 689 N N . ALA A 1 89 ? -12.746 6.504 20.315 1.00 91.06 89 ALA A N 1
ATOM 690 C CA . ALA A 1 89 ? -12.303 6.721 21.699 1.00 91.06 89 ALA A CA 1
ATOM 691 C C . ALA A 1 89 ? -11.162 7.743 21.851 1.00 91.06 89 ALA A C 1
ATOM 693 O O . ALA A 1 89 ? -10.596 7.896 22.935 1.00 91.06 89 ALA A O 1
ATOM 694 N N . GLY A 1 90 ? -10.827 8.466 20.781 1.00 89.06 90 GLY A N 1
ATOM 695 C CA . GLY A 1 90 ? -9.698 9.390 20.746 1.00 89.06 90 GLY A CA 1
ATOM 696 C C . GLY A 1 90 ? -8.365 8.688 20.482 1.00 89.06 90 GLY A C 1
ATOM 697 O O . GLY A 1 90 ? -8.209 7.483 20.645 1.00 89.06 90 GLY A O 1
ATOM 698 N N . LYS A 1 91 ? -7.345 9.456 20.094 1.00 88.44 91 LYS A N 1
ATOM 699 C CA . LYS A 1 91 ? -6.018 8.924 19.726 1.00 88.44 91 LYS A CA 1
ATOM 700 C C . LYS A 1 91 ? -5.288 8.213 20.881 1.00 88.44 91 LYS A C 1
ATOM 702 O O . LYS A 1 91 ? -4.445 7.352 20.647 1.00 88.44 91 LYS A O 1
ATOM 707 N N . GLN A 1 92 ? -5.640 8.525 22.127 1.00 87.38 92 GLN A N 1
ATOM 708 C CA . GLN A 1 92 ? -4.895 8.082 23.313 1.00 87.38 92 GLN A CA 1
ATOM 709 C C . GLN A 1 92 ? -5.167 6.621 23.663 1.00 87.38 92 GLN A C 1
ATOM 711 O O . GLN A 1 92 ? -4.295 5.949 24.215 1.00 87.38 92 GLN A O 1
ATOM 716 N N . CYS A 1 93 ? -6.327 6.100 23.264 1.00 90.94 93 CYS A N 1
ATOM 717 C CA . CYS A 1 93 ? -6.659 4.694 23.453 1.00 90.94 93 CYS A CA 1
ATOM 718 C C . CYS A 1 93 ? -5.724 3.758 22.664 1.00 90.94 93 CYS A C 1
ATOM 720 O O . CYS A 1 93 ? -5.534 2.605 23.047 1.00 90.94 93 CYS A O 1
ATOM 722 N N . LEU A 1 94 ? -5.080 4.259 21.598 1.00 92.25 94 LEU A N 1
ATOM 723 C CA . LEU A 1 94 ? -4.156 3.488 20.762 1.00 92.25 94 LEU A CA 1
ATOM 724 C C . LEU A 1 94 ? -2.880 3.066 21.507 1.00 92.25 94 LEU A C 1
ATOM 726 O O . LEU A 1 94 ? -2.207 2.145 21.061 1.00 92.25 94 LEU A O 1
ATOM 730 N N . VAL A 1 95 ? -2.533 3.718 22.626 1.00 90.19 95 VAL A N 1
ATOM 731 C CA . VAL A 1 95 ? -1.325 3.389 23.408 1.00 90.19 95 VAL A CA 1
ATOM 732 C C . VAL A 1 95 ? -1.457 2.027 24.089 1.00 90.19 95 VAL A C 1
ATOM 734 O O . VAL A 1 95 ? -0.490 1.276 24.163 1.00 90.19 95 VAL A O 1
ATOM 737 N N . LYS A 1 96 ? -2.652 1.717 24.603 1.00 89.00 96 LYS A N 1
ATOM 738 C CA . LYS A 1 96 ? -2.946 0.483 25.353 1.00 89.00 96 LYS A CA 1
ATOM 739 C C . LYS A 1 96 ? -3.865 -0.473 24.593 1.00 89.00 96 LYS A C 1
ATOM 741 O O . LYS A 1 96 ? -4.302 -1.468 25.156 1.00 89.00 96 LYS A O 1
ATOM 746 N N . ASP A 1 97 ? -4.197 -0.122 23.354 1.00 88.81 97 ASP A N 1
ATOM 747 C CA . ASP A 1 97 ? -5.233 -0.751 22.537 1.00 88.81 97 ASP A CA 1
ATOM 748 C C . ASP A 1 97 ? -6.591 -0.914 23.251 1.00 88.81 97 ASP A C 1
ATOM 750 O O . ASP A 1 97 ? -7.338 -1.862 23.030 1.00 88.81 97 ASP A O 1
ATOM 754 N N . SER A 1 98 ? -6.937 0.042 24.119 1.00 92.88 98 SER A N 1
ATOM 755 C CA . SER A 1 98 ? -8.146 0.012 24.954 1.00 92.88 98 SER A CA 1
ATOM 756 C C . SER A 1 98 ? -9.371 0.645 24.287 1.00 92.88 98 SER A C 1
ATOM 758 O O . SER A 1 98 ? -10.401 0.825 24.930 1.00 92.88 98 SER A O 1
ATOM 760 N N . CYS A 1 99 ? -9.292 0.978 22.997 1.00 93.25 99 CYS A N 1
ATOM 761 C CA . CYS A 1 99 ? -10.247 1.849 22.305 1.00 93.25 99 CYS A CA 1
ATOM 762 C C . CYS A 1 99 ? -11.710 1.418 22.415 1.00 93.25 99 CYS A C 1
ATOM 764 O O . CYS A 1 99 ? -12.562 2.257 22.689 1.00 93.25 99 CYS A O 1
ATOM 766 N N . CYS A 1 100 ? -12.020 0.130 22.259 1.00 94.75 100 CYS A N 1
ATOM 767 C CA . CYS A 1 100 ? -13.409 -0.316 22.376 1.00 94.75 100 CYS A CA 1
ATOM 768 C C . CYS A 1 100 ? -13.919 -0.336 23.815 1.00 94.75 100 CYS A C 1
ATOM 770 O O . CYS A 1 100 ? -15.074 0.015 24.043 1.00 94.75 100 CYS A O 1
ATOM 772 N N . ALA A 1 101 ? -13.061 -0.652 24.785 1.00 93.44 101 ALA A N 1
ATOM 773 C CA . ALA A 1 101 ? -13.416 -0.561 26.197 1.00 93.44 101 ALA A CA 1
ATOM 774 C C . ALA A 1 101 ? -13.623 0.901 26.630 1.00 93.44 101 ALA A C 1
ATOM 776 O O . ALA A 1 101 ? -14.576 1.208 27.345 1.00 93.44 101 ALA A O 1
ATOM 777 N N . ASP A 1 102 ? -12.767 1.813 26.167 1.00 92.69 102 ASP A N 1
ATOM 778 C CA . ASP A 1 102 ? -12.865 3.242 26.466 1.00 92.69 102 ASP A CA 1
ATOM 779 C C . ASP A 1 102 ? -14.108 3.863 25.812 1.00 92.69 102 ASP A C 1
ATOM 781 O O . ASP A 1 102 ? -14.830 4.616 26.467 1.00 92.69 102 ASP A O 1
ATOM 785 N N . PHE A 1 103 ? -14.414 3.494 24.562 1.00 93.38 103 PHE A N 1
ATOM 786 C CA . PHE A 1 103 ? -15.664 3.859 23.888 1.00 93.38 103 PHE A CA 1
ATOM 787 C C . PHE A 1 103 ? -16.887 3.341 24.654 1.00 93.38 103 PHE A C 1
ATOM 789 O O . PHE A 1 103 ? -17.804 4.111 24.946 1.00 93.38 103 PHE A O 1
ATOM 796 N N . ALA A 1 104 ? -16.894 2.056 25.023 1.00 92.88 104 ALA A N 1
ATOM 797 C CA . ALA A 1 104 ? -18.006 1.435 25.733 1.00 92.88 104 ALA A CA 1
ATOM 798 C C . ALA A 1 104 ? -18.279 2.122 27.075 1.00 92.88 104 ALA A C 1
ATOM 800 O O . ALA A 1 104 ? -19.427 2.465 27.351 1.00 92.88 104 ALA A O 1
ATOM 801 N N . LYS A 1 105 ? -17.235 2.413 27.861 1.00 91.00 105 LYS A N 1
ATOM 802 C CA . LYS A 1 105 ? -17.354 3.151 29.130 1.00 91.00 105 LYS A CA 1
ATOM 803 C C . LYS A 1 105 ? -17.906 4.560 28.931 1.00 91.00 105 LYS A C 1
ATOM 805 O O . LYS A 1 105 ? -18.819 4.974 29.643 1.00 91.00 105 LYS A O 1
ATOM 810 N N . GLN A 1 106 ? -17.382 5.301 27.951 1.00 89.50 106 GLN A N 1
ATOM 811 C CA . GLN A 1 106 ? -17.840 6.664 27.662 1.00 89.50 106 GLN A CA 1
ATOM 812 C C . GLN A 1 106 ? -19.302 6.700 27.201 1.00 89.50 106 GLN A C 1
ATOM 814 O O . GLN A 1 106 ? -20.037 7.620 27.562 1.00 89.50 106 GLN A O 1
ATOM 819 N N . MET A 1 107 ? -19.730 5.712 26.413 1.00 89.81 107 MET A N 1
ATOM 820 C CA . MET A 1 107 ? -21.096 5.632 25.901 1.00 89.81 107 MET A CA 1
ATOM 821 C C . MET A 1 107 ? -22.082 5.103 26.942 1.00 89.81 107 MET A C 1
ATOM 823 O O . MET A 1 107 ? -23.151 5.691 27.085 1.00 89.81 107 MET A O 1
ATOM 827 N N . ALA A 1 108 ? -21.727 4.077 27.718 1.00 88.00 108 ALA A N 1
ATOM 828 C CA . ALA A 1 108 ? -22.565 3.566 28.806 1.00 88.00 108 ALA A CA 1
ATOM 829 C C . ALA A 1 108 ? -22.818 4.638 29.882 1.00 88.00 108 ALA A C 1
ATOM 831 O O . ALA A 1 108 ? -23.931 4.757 30.388 1.00 88.00 108 ALA A O 1
ATOM 832 N N . ALA A 1 109 ? -21.826 5.496 30.157 1.00 85.31 109 ALA A N 1
ATOM 833 C CA . ALA A 1 109 ? -21.991 6.647 31.046 1.00 85.31 109 ALA A CA 1
ATOM 834 C C . ALA A 1 109 ? -22.992 7.697 30.518 1.00 85.31 109 ALA A C 1
ATOM 836 O O . ALA A 1 109 ? -23.560 8.456 31.301 1.00 85.31 109 ALA A O 1
ATOM 837 N N . LYS A 1 110 ? -23.215 7.755 29.198 1.00 86.56 110 LYS A N 1
ATOM 838 C CA . LYS A 1 110 ? -24.136 8.701 28.540 1.00 86.56 110 LYS A CA 1
ATOM 839 C C . LYS A 1 110 ? -25.501 8.092 28.204 1.00 86.56 110 LYS A C 1
ATOM 841 O O . LYS A 1 110 ? -26.457 8.833 27.994 1.00 86.56 110 LYS A O 1
ATOM 846 N N . GLN A 1 111 ? -25.594 6.767 28.114 1.00 83.69 111 GLN A N 1
ATOM 847 C CA . GLN A 1 111 ? -26.771 6.016 27.673 1.00 83.69 111 GLN A CA 1
ATOM 848 C C . GLN A 1 111 ? -26.950 4.781 28.564 1.00 83.69 111 GLN A C 1
ATOM 850 O O . GLN A 1 111 ? -26.368 3.728 28.315 1.00 83.69 111 GLN A O 1
ATOM 855 N N . SER A 1 112 ? -27.809 4.894 29.579 1.00 78.00 112 SER A N 1
ATOM 856 C CA . SER A 1 112 ? -28.046 3.833 30.571 1.00 78.00 112 SER A CA 1
ATOM 857 C C . SER A 1 112 ? -28.690 2.560 30.004 1.00 78.00 112 SER A C 1
ATOM 859 O O . SER A 1 112 ? -28.646 1.511 30.642 1.00 78.00 112 SER A O 1
ATOM 861 N N . LEU A 1 113 ? -29.285 2.634 28.809 1.00 82.81 113 LEU A N 1
ATOM 862 C CA . LEU A 1 113 ? -29.961 1.509 28.157 1.00 82.81 113 LEU A CA 1
ATOM 863 C C . LEU A 1 113 ? -28.996 0.549 27.444 1.00 82.81 113 LEU A C 1
ATOM 865 O O . LEU A 1 113 ? -29.371 -0.588 27.161 1.00 82.81 113 LEU A O 1
ATOM 869 N N . MET A 1 114 ? -27.763 0.977 27.151 1.00 84.31 114 MET A N 1
ATOM 870 C CA . MET A 1 114 ? -26.785 0.161 26.431 1.00 84.31 114 MET A CA 1
ATOM 871 C C . MET A 1 114 ? -25.734 -0.405 27.385 1.00 84.31 114 MET A C 1
ATOM 873 O O . MET A 1 114 ? -24.997 0.332 28.036 1.00 84.31 114 MET A O 1
ATOM 877 N N . LYS A 1 115 ? -25.642 -1.738 27.449 1.00 87.88 115 LYS A N 1
ATOM 878 C CA . LYS A 1 115 ? -24.628 -2.430 28.257 1.00 87.88 115 LYS A CA 1
ATOM 879 C C . LYS A 1 115 ? -23.246 -2.298 27.617 1.00 87.88 115 LYS A C 1
ATOM 881 O O . LYS A 1 115 ? -23.115 -2.437 26.402 1.00 87.88 115 LYS A O 1
ATOM 886 N N . GLU A 1 116 ? -22.211 -2.144 28.443 1.00 88.06 116 GLU A N 1
ATOM 887 C CA . GLU A 1 116 ? -20.818 -2.023 27.983 1.00 88.06 116 GLU A CA 1
ATOM 888 C C . GLU A 1 116 ? -20.396 -3.169 27.057 1.00 88.06 116 GLU A C 1
ATOM 890 O O . GLU A 1 116 ? -19.817 -2.917 26.008 1.00 88.06 116 GLU A O 1
ATOM 895 N N . GLY A 1 117 ? -20.754 -4.418 27.379 1.00 88.38 117 GLY A N 1
ATOM 896 C CA . GLY A 1 117 ? -20.411 -5.572 26.538 1.00 88.38 117 GLY A CA 1
ATOM 897 C C . GLY A 1 117 ? -20.950 -5.466 25.106 1.00 88.38 117 GLY A C 1
ATOM 898 O O . GLY A 1 117 ? -20.223 -5.735 24.155 1.00 88.38 117 GLY A O 1
ATOM 899 N N . PHE A 1 118 ? -22.189 -4.991 24.939 1.00 90.81 118 PHE A N 1
ATOM 900 C CA . PHE A 1 118 ? -22.773 -4.763 23.614 1.00 90.81 118 PHE A CA 1
ATOM 901 C C . PHE A 1 118 ? -22.035 -3.652 22.853 1.00 90.81 118 PHE A C 1
ATOM 903 O O . PHE A 1 118 ? -21.758 -3.787 21.660 1.00 90.81 118 PHE A O 1
ATOM 910 N N . LEU A 1 119 ? -21.678 -2.567 23.546 1.00 92.44 119 LEU A N 1
ATOM 911 C CA . LEU A 1 119 ? -20.947 -1.441 22.963 1.00 92.44 119 LEU A CA 1
ATOM 912 C C . LEU A 1 119 ? -19.523 -1.831 22.540 1.00 92.44 119 LEU A C 1
ATOM 914 O O . LEU A 1 119 ? -19.078 -1.409 21.473 1.00 92.44 119 LEU A O 1
ATOM 918 N N . THR A 1 120 ? -18.838 -2.672 23.321 1.00 93.00 120 THR A N 1
ATOM 919 C CA . THR A 1 120 ? -17.514 -3.208 22.976 1.00 93.00 120 THR A CA 1
ATOM 920 C C . THR A 1 120 ? -17.576 -4.039 21.696 1.00 93.00 120 THR A C 1
ATOM 922 O O . THR A 1 120 ? -16.861 -3.732 20.745 1.00 93.00 120 THR A O 1
ATOM 925 N N . THR A 1 121 ? -18.485 -5.019 21.613 1.00 91.56 121 THR A N 1
ATOM 926 C CA . THR A 1 121 ? -18.647 -5.850 20.404 1.00 91.56 121 THR A CA 1
ATOM 927 C C . THR A 1 121 ? -19.058 -5.020 19.187 1.00 91.56 121 THR A C 1
ATOM 929 O O . THR A 1 121 ? -18.576 -5.245 18.076 1.00 91.56 121 THR A O 1
ATOM 932 N N . THR A 1 122 ? -19.917 -4.017 19.384 1.00 91.75 122 THR A N 1
ATOM 933 C CA . THR A 1 122 ? -20.309 -3.090 18.314 1.00 91.75 122 THR A CA 1
ATOM 934 C C . THR A 1 122 ? -19.106 -2.295 17.809 1.00 91.75 122 THR A C 1
ATOM 936 O O . THR A 1 122 ? -18.915 -2.179 16.601 1.00 91.75 122 THR A O 1
ATOM 939 N N . CYS A 1 123 ? -18.256 -1.794 18.709 1.00 93.50 123 CYS A N 1
ATOM 940 C CA . CYS A 1 123 ? -17.021 -1.104 18.346 1.00 93.50 123 CYS A CA 1
ATOM 941 C C . CYS A 1 123 ? -16.067 -2.002 17.543 1.00 93.50 123 CYS A C 1
ATOM 943 O O . CYS A 1 123 ? -15.591 -1.591 16.486 1.00 93.50 123 CYS A O 1
ATOM 945 N N . GLU A 1 124 ? -15.829 -3.237 17.986 1.00 94.19 124 GLU A N 1
ATOM 946 C CA . GLU A 1 124 ? -14.968 -4.194 17.272 1.00 94.19 124 GLU A CA 1
ATOM 947 C C . GLU A 1 124 ? -15.509 -4.519 15.873 1.00 94.19 124 GLU A C 1
ATOM 949 O O . GLU A 1 124 ? -14.759 -4.571 14.891 1.00 94.19 124 GLU A O 1
ATOM 954 N N . THR A 1 125 ? -16.832 -4.656 15.765 1.00 93.56 125 THR A N 1
ATOM 955 C CA . THR A 1 125 ? -17.522 -4.878 14.490 1.00 93.56 125 THR A CA 1
ATOM 956 C C . THR A 1 125 ? -17.372 -3.670 13.565 1.00 93.56 125 THR A C 1
ATOM 958 O O . THR A 1 125 ? -17.038 -3.833 12.393 1.00 93.56 125 THR A O 1
ATOM 961 N N . LEU A 1 126 ? -17.550 -2.449 14.083 1.00 93.06 126 LEU A N 1
ATOM 962 C CA . LEU A 1 126 ? -17.368 -1.208 13.323 1.00 93.06 126 LEU A CA 1
ATOM 963 C C . LEU A 1 126 ? -15.933 -1.040 12.823 1.00 93.06 126 LEU A C 1
ATOM 965 O O . LEU A 1 126 ? -15.735 -0.634 11.680 1.00 93.06 126 LEU A O 1
ATOM 969 N N . ILE A 1 127 ? -14.934 -1.368 13.646 1.00 95.12 127 ILE A N 1
ATOM 970 C CA . ILE A 1 127 ? -13.526 -1.326 13.231 1.00 95.12 127 ILE A CA 1
ATOM 971 C C . ILE A 1 127 ? -13.292 -2.309 12.088 1.00 95.12 127 ILE A C 1
ATOM 973 O O . ILE A 1 127 ? -12.720 -1.922 11.070 1.00 95.12 127 ILE A O 1
ATOM 977 N N . THR A 1 128 ? -13.758 -3.550 12.230 1.00 94.12 128 THR A N 1
ATOM 978 C CA . THR A 1 128 ? -13.591 -4.599 11.215 1.00 94.12 128 THR A CA 1
ATOM 979 C C . THR A 1 128 ? -14.259 -4.213 9.896 1.00 94.12 128 THR A C 1
ATOM 981 O O . THR A 1 128 ? -13.598 -4.144 8.859 1.00 94.12 128 THR A O 1
ATOM 984 N N . LEU A 1 129 ? -15.557 -3.900 9.935 1.00 92.81 129 LEU A N 1
ATOM 985 C CA . LEU A 1 129 ? -16.337 -3.570 8.742 1.00 92.81 129 LEU A CA 1
ATOM 986 C C . LEU A 1 129 ? -15.883 -2.258 8.102 1.00 92.81 129 LEU A C 1
ATOM 988 O O . LEU A 1 129 ? -15.768 -2.180 6.882 1.00 92.81 129 LEU A O 1
ATOM 992 N N . GLY A 1 130 ? -15.595 -1.234 8.907 1.00 90.62 130 GLY A N 1
ATOM 993 C CA . GLY A 1 130 ? -15.136 0.058 8.406 1.00 90.62 130 GLY A CA 1
ATOM 994 C C . GLY A 1 130 ? -13.752 -0.026 7.764 1.00 90.62 130 GLY A C 1
ATOM 995 O O . GLY A 1 130 ? -13.537 0.571 6.712 1.00 90.62 130 GLY A O 1
ATOM 996 N N . THR A 1 131 ? -12.833 -0.803 8.350 1.00 92.50 131 THR A N 1
ATOM 997 C CA . THR A 1 131 ? -11.503 -1.043 7.761 1.00 92.50 131 THR A CA 1
ATOM 998 C C . THR A 1 131 ? -11.650 -1.742 6.415 1.00 92.50 131 THR A C 1
ATOM 1000 O O . THR A 1 131 ? -11.158 -1.230 5.413 1.00 92.50 131 THR A O 1
ATOM 1003 N N . ALA A 1 132 ? -12.411 -2.841 6.370 1.00 89.00 132 ALA A N 1
ATOM 1004 C CA . ALA A 1 132 ? -12.653 -3.584 5.138 1.00 89.00 132 ALA A CA 1
ATOM 1005 C C . ALA A 1 132 ? -13.329 -2.722 4.059 1.00 89.00 132 ALA A C 1
ATOM 1007 O O . ALA A 1 132 ? -12.959 -2.791 2.890 1.00 89.00 132 ALA A O 1
ATOM 1008 N N . PHE A 1 133 ? -14.288 -1.873 4.439 1.00 87.88 133 PHE A N 1
ATOM 1009 C CA . PHE A 1 133 ? -14.954 -0.959 3.514 1.00 87.88 133 PHE A CA 1
ATOM 1010 C C . PHE A 1 133 ? -13.980 0.056 2.901 1.00 87.88 133 PHE A C 1
ATOM 1012 O O . PHE A 1 133 ? -13.961 0.221 1.682 1.00 87.88 133 PHE A O 1
ATOM 1019 N N . LEU A 1 134 ? -13.158 0.718 3.723 1.00 87.50 134 LEU A N 1
ATOM 1020 C CA . LEU A 1 134 ? -12.189 1.714 3.252 1.00 87.50 134 LEU A CA 1
ATOM 1021 C C . LEU A 1 134 ? -11.118 1.086 2.352 1.00 87.50 134 LEU A C 1
ATOM 1023 O O . LEU A 1 134 ? -10.783 1.652 1.312 1.00 87.50 134 LEU A O 1
ATOM 1027 N N . GLU A 1 135 ? -10.631 -0.103 2.709 1.00 84.94 135 GLU A N 1
ATOM 1028 C CA . GLU A 1 135 ? -9.696 -0.854 1.869 1.00 84.94 135 GLU A CA 1
ATOM 1029 C C . GLU A 1 135 ? -10.334 -1.260 0.540 1.00 84.94 135 GLU A C 1
ATOM 1031 O O . GLU A 1 135 ? -9.729 -1.068 -0.514 1.00 84.94 135 GLU A O 1
ATOM 1036 N N . ALA A 1 136 ? -11.572 -1.761 0.561 1.00 80.38 136 ALA A N 1
ATOM 1037 C CA . ALA A 1 136 ? -12.276 -2.182 -0.643 1.00 80.38 136 ALA A CA 1
ATOM 1038 C C . ALA A 1 136 ? -12.525 -1.019 -1.615 1.00 80.38 136 ALA A C 1
ATOM 1040 O O . ALA A 1 136 ? -12.342 -1.201 -2.814 1.00 80.38 136 ALA A O 1
ATOM 1041 N N . GLN A 1 137 ? -12.889 0.174 -1.131 1.00 78.31 137 GLN A N 1
ATOM 1042 C CA . GLN A 1 137 ? -13.127 1.343 -1.992 1.00 78.31 137 GLN A CA 1
ATOM 1043 C C . GLN A 1 137 ? -11.888 1.733 -2.808 1.00 78.31 137 GLN A C 1
ATOM 1045 O O . GLN A 1 137 ? -11.999 2.057 -3.989 1.00 78.31 137 GLN A O 1
ATOM 1050 N N . LEU A 1 138 ? -10.700 1.684 -2.202 1.00 74.00 138 LEU A N 1
ATOM 1051 C CA . LEU A 1 138 ? -9.464 2.025 -2.905 1.00 74.00 138 LEU A CA 1
ATOM 1052 C C . LEU A 1 138 ? -8.923 0.862 -3.727 1.00 74.00 138 LEU A C 1
ATOM 1054 O O . LEU A 1 138 ? -8.479 1.079 -4.849 1.00 74.00 138 LEU A O 1
ATOM 1058 N N . ASN A 1 139 ? -9.011 -0.369 -3.226 1.00 72.50 139 ASN A N 1
ATOM 1059 C CA . ASN A 1 139 ? -8.579 -1.547 -3.975 1.00 72.50 139 ASN A CA 1
ATOM 1060 C C . ASN A 1 139 ? -9.495 -1.827 -5.182 1.00 72.50 139 ASN A C 1
ATOM 1062 O O . ASN A 1 139 ? -9.062 -2.458 -6.134 1.00 72.50 139 ASN A O 1
ATOM 1066 N N . GLN A 1 140 ? -10.732 -1.316 -5.216 1.00 69.75 140 GLN A N 1
ATOM 1067 C CA . GLN A 1 140 ? -11.578 -1.335 -6.422 1.00 69.75 140 GLN A CA 1
ATOM 1068 C C . GLN A 1 140 ? -11.011 -0.496 -7.579 1.00 69.75 140 GLN A C 1
ATOM 1070 O O . GLN A 1 140 ? -11.422 -0.681 -8.723 1.00 69.75 140 GLN A O 1
ATOM 1075 N N . LEU A 1 141 ? -10.056 0.404 -7.311 1.00 67.12 141 LEU A N 1
ATOM 1076 C CA . LEU A 1 141 ? -9.287 1.070 -8.364 1.00 67.12 141 LEU A CA 1
ATOM 1077 C C . LEU A 1 141 ? -8.299 0.111 -9.042 1.00 67.12 141 LEU A C 1
ATOM 1079 O O . LEU A 1 141 ? -7.809 0.425 -10.126 1.00 67.12 141 LEU A O 1
ATOM 1083 N N . ASP A 1 142 ? -8.001 -1.041 -8.431 1.00 69.44 142 ASP A N 1
ATOM 1084 C CA . ASP A 1 142 ? -7.175 -2.076 -9.040 1.00 69.44 142 ASP A CA 1
ATOM 1085 C C . ASP A 1 142 ? -7.980 -2.839 -10.087 1.00 69.44 142 ASP A C 1
ATOM 1087 O O . ASP A 1 142 ? -8.921 -3.577 -9.798 1.00 69.44 142 ASP A O 1
ATOM 1091 N N . GLY A 1 143 ? -7.578 -2.672 -11.341 1.00 61.53 143 GLY A N 1
ATOM 1092 C CA . GLY A 1 143 ? -8.157 -3.416 -12.443 1.00 61.53 143 GLY A CA 1
ATOM 1093 C C . GLY A 1 143 ? -7.719 -4.865 -12.488 1.00 61.53 143 GLY A C 1
ATOM 1094 O O . GLY A 1 143 ? -6.590 -5.230 -12.139 1.00 61.53 143 GLY A O 1
ATOM 1095 N N . THR A 1 144 ? -8.601 -5.703 -13.026 1.00 55.91 144 THR A N 1
ATOM 1096 C CA . THR A 1 144 ? -8.220 -7.050 -13.439 1.00 55.91 144 THR A CA 1
ATOM 1097 C C . THR A 1 144 ? -7.570 -6.981 -14.823 1.00 55.91 144 THR A C 1
ATOM 1099 O O . THR A 1 144 ? -8.228 -7.064 -15.852 1.00 55.91 144 THR A O 1
ATOM 1102 N N . THR A 1 145 ? -6.235 -6.912 -14.807 1.00 48.38 145 THR A N 1
ATOM 1103 C CA . THR A 1 145 ? -5.267 -7.228 -15.886 1.00 48.38 145 THR A CA 1
ATOM 1104 C C . THR A 1 145 ? -4.831 -6.115 -16.841 1.00 48.38 145 THR A C 1
ATOM 1106 O O . THR A 1 145 ? -5.580 -5.191 -17.130 1.00 48.38 145 THR A O 1
ATOM 1109 N N . GLY A 1 146 ? -3.578 -6.264 -17.312 1.00 47.03 146 GLY A N 1
ATOM 1110 C CA . GLY A 1 146 ? -2.821 -5.469 -18.291 1.00 47.03 146 GLY A CA 1
ATOM 1111 C C . GLY A 1 146 ? -3.429 -5.410 -19.696 1.00 47.03 146 GLY A C 1
ATOM 1112 O O . GLY A 1 146 ? -2.704 -5.421 -20.683 1.00 47.03 146 GLY A O 1
ATOM 1113 N N . ASP A 1 147 ? -4.755 -5.395 -19.765 1.00 47.72 147 ASP A N 1
ATOM 1114 C CA . ASP A 1 147 ? -5.562 -5.311 -20.964 1.00 47.72 147 ASP A CA 1
ATOM 1115 C C . ASP A 1 147 ? -6.292 -3.951 -20.965 1.00 47.72 147 ASP A C 1
ATOM 1117 O O . ASP A 1 147 ? -7.244 -3.758 -20.199 1.00 47.72 147 ASP A O 1
ATOM 1121 N N . PRO A 1 148 ? -5.869 -2.999 -21.819 1.00 49.22 148 PRO A N 1
ATOM 1122 C CA . PRO A 1 148 ? -6.517 -1.698 -22.001 1.00 49.22 148 PRO A CA 1
ATOM 1123 C C . PRO A 1 148 ? -8.019 -1.759 -22.265 1.00 49.22 148 PRO A C 1
ATOM 1125 O O . PRO A 1 148 ? -8.721 -0.785 -21.993 1.00 49.22 148 PRO A O 1
ATOM 1128 N N . SER A 1 149 ? -8.528 -2.887 -22.765 1.00 51.03 149 SER A N 1
ATOM 1129 C CA . SER A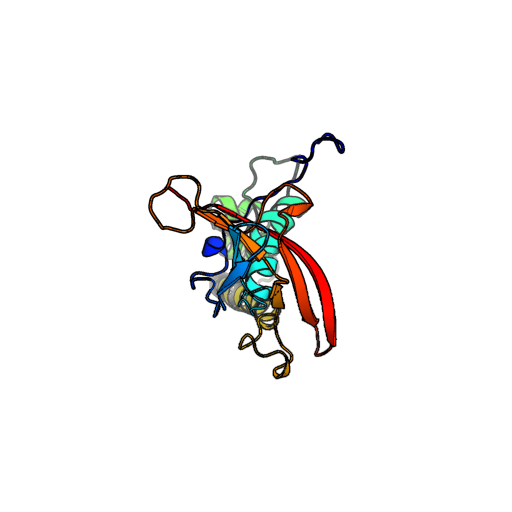 1 149 ? -9.943 -3.055 -23.090 1.00 51.03 149 SER A CA 1
ATOM 1130 C C . SER A 1 149 ? -10.838 -3.296 -21.869 1.00 51.03 149 SER A C 1
ATOM 1132 O O . SER A 1 149 ? -12.048 -3.086 -21.954 1.00 51.03 149 SER A O 1
ATOM 1134 N N . LYS A 1 150 ? -10.272 -3.677 -20.713 1.00 53.88 150 LYS A N 1
ATOM 1135 C CA . LYS A 1 150 ? -11.043 -4.014 -19.499 1.00 53.88 150 LYS A CA 1
ATOM 1136 C C . LYS A 1 150 ? -11.336 -2.833 -18.574 1.00 53.88 150 LYS A C 1
ATOM 1138 O O . LYS A 1 150 ? -11.954 -3.018 -17.526 1.00 53.88 150 LYS A O 1
ATOM 1143 N N . GLY A 1 151 ? -10.923 -1.621 -18.952 1.00 51.59 151 GLY A N 1
ATOM 1144 C CA . GLY A 1 151 ? -11.435 -0.368 -18.379 1.00 51.59 151 GLY A CA 1
ATOM 1145 C C . GLY A 1 151 ? -11.253 -0.193 -16.866 1.00 51.59 151 GLY A C 1
ATOM 1146 O O . GLY A 1 151 ? -11.995 0.572 -16.251 1.00 51.59 151 GLY A O 1
ATOM 1147 N N . SER A 1 152 ? -10.295 -0.886 -16.251 1.00 55.50 152 SER A N 1
ATOM 1148 C CA . SER A 1 152 ? -10.016 -0.794 -14.817 1.00 55.50 152 SER A CA 1
ATOM 1149 C C . SER A 1 152 ? -8.507 -0.856 -14.569 1.00 55.50 152 SER A C 1
ATOM 1151 O O . SER A 1 152 ? -7.794 -1.578 -15.264 1.00 55.50 152 SER A O 1
ATOM 1153 N N . GLY A 1 153 ? -8.009 -0.102 -13.583 1.00 60.38 153 GLY A N 1
ATOM 1154 C CA . GLY A 1 153 ? -6.605 -0.147 -13.159 1.00 60.38 153 GLY A CA 1
ATOM 1155 C C . GLY A 1 153 ? -5.666 0.891 -13.773 1.00 60.38 153 GLY A C 1
ATOM 1156 O O . GLY A 1 153 ? -6.052 1.743 -14.580 1.00 60.38 153 GLY A O 1
ATOM 1157 N N . LEU A 1 154 ? -4.407 0.805 -13.333 1.00 66.25 154 LEU A N 1
ATOM 1158 C CA . LEU A 1 154 ? -3.267 1.510 -13.908 1.00 66.25 154 LEU A CA 1
ATOM 1159 C C . LEU A 1 154 ? -2.556 0.580 -14.885 1.00 66.25 154 LEU A C 1
ATOM 1161 O O . LEU A 1 154 ? -2.051 -0.475 -14.504 1.00 66.25 154 LEU A O 1
ATOM 1165 N N . LEU A 1 155 ? -2.506 1.001 -16.140 1.00 66.62 155 LEU A N 1
ATOM 1166 C CA . LEU A 1 155 ? -1.739 0.345 -17.184 1.00 66.62 155 LEU A CA 1
ATOM 1167 C C . LEU A 1 155 ? -0.482 1.155 -17.422 1.00 66.62 155 LEU A C 1
ATOM 1169 O O . LEU A 1 155 ? -0.553 2.364 -17.625 1.00 66.62 155 LEU A O 1
ATOM 1173 N N . LEU A 1 156 ? 0.660 0.490 -17.384 1.00 68.12 156 LEU A N 1
ATOM 1174 C CA . LEU A 1 156 ? 1.955 1.103 -17.625 1.00 68.12 156 LEU A CA 1
ATOM 1175 C C . LEU A 1 156 ? 2.460 0.596 -18.966 1.00 68.12 156 LEU A C 1
ATOM 1177 O O . LEU A 1 156 ? 2.748 -0.589 -19.062 1.00 68.12 156 LEU A O 1
ATOM 1181 N N . ALA A 1 157 ? 2.562 1.458 -19.972 1.00 69.25 157 ALA A N 1
ATOM 1182 C CA . ALA A 1 157 ? 3.237 1.151 -21.223 1.00 69.25 157 ALA A CA 1
ATOM 1183 C C . ALA A 1 157 ? 4.577 1.883 -21.245 1.00 69.25 157 ALA A C 1
ATOM 1185 O O . ALA A 1 157 ? 4.613 3.111 -21.188 1.00 69.25 157 ALA A O 1
ATOM 1186 N N . ALA A 1 158 ? 5.684 1.151 -21.296 1.00 68.50 158 ALA A N 1
ATOM 1187 C CA . ALA A 1 158 ? 6.977 1.779 -21.536 1.00 68.50 158 ALA A CA 1
ATOM 1188 C C . ALA A 1 158 ? 7.109 2.131 -23.015 1.00 68.50 158 ALA A C 1
ATOM 1190 O O . ALA A 1 158 ? 6.724 1.337 -23.872 1.00 68.50 158 ALA A O 1
ATOM 1191 N N . ASP A 1 159 ? 7.715 3.273 -23.312 1.00 65.94 159 ASP A N 1
ATOM 1192 C CA . ASP A 1 159 ? 8.360 3.471 -24.601 1.00 65.94 159 ASP A CA 1
ATOM 1193 C C . ASP A 1 159 ? 9.690 2.697 -24.638 1.00 65.94 159 ASP A C 1
ATOM 1195 O O . ASP A 1 159 ? 10.092 2.065 -23.658 1.00 65.94 159 ASP A O 1
ATOM 1199 N N . LYS A 1 160 ? 10.388 2.709 -25.778 1.00 73.94 160 LYS A N 1
ATOM 1200 C CA . LYS A 1 160 ? 11.644 1.957 -25.941 1.00 73.94 160 LYS A CA 1
ATOM 1201 C C . LYS A 1 160 ? 12.643 2.288 -24.820 1.00 73.94 160 LYS A C 1
ATOM 1203 O O . LYS A 1 160 ? 13.120 3.416 -24.732 1.00 73.94 160 LYS A O 1
ATOM 1208 N N . CYS A 1 161 ? 13.000 1.287 -24.020 1.00 77.44 161 CYS A N 1
ATOM 1209 C CA . CYS A 1 161 ? 13.854 1.437 -22.840 1.00 77.44 161 CYS A CA 1
ATOM 1210 C C . CYS A 1 161 ? 15.255 0.870 -23.089 1.00 77.44 161 CYS A C 1
ATOM 1212 O O . CYS A 1 161 ? 15.347 -0.301 -23.461 1.00 77.44 161 CYS A O 1
ATOM 1214 N N . PRO A 1 162 ? 16.349 1.621 -22.870 1.00 80.06 162 PRO A N 1
ATOM 1215 C CA . PRO A 1 162 ? 17.687 1.042 -22.916 1.00 80.06 162 PRO A CA 1
ATOM 1216 C C . PRO A 1 162 ? 17.917 0.132 -21.705 1.00 80.06 162 PRO A C 1
ATOM 1218 O O . PRO A 1 162 ? 17.465 0.437 -20.600 1.00 80.06 162 PRO A O 1
ATOM 1221 N N . ILE A 1 163 ? 18.637 -0.968 -21.907 1.00 81.12 163 ILE A N 1
ATOM 1222 C CA . ILE A 1 163 ? 19.168 -1.788 -20.816 1.00 81.12 163 ILE A CA 1
ATOM 1223 C C . ILE A 1 163 ? 20.688 -1.823 -20.867 1.00 81.12 163 ILE A C 1
ATOM 1225 O O . ILE A 1 163 ? 21.289 -1.774 -21.942 1.00 81.12 163 ILE A O 1
ATOM 1229 N N . PHE A 1 164 ? 21.296 -1.912 -19.689 1.00 81.69 164 PHE A N 1
ATOM 1230 C CA . PHE A 1 164 ? 22.739 -1.902 -19.518 1.00 81.69 164 PHE A CA 1
ATOM 1231 C C . PHE A 1 164 ? 23.190 -3.151 -18.768 1.00 81.69 164 PHE A C 1
ATOM 1233 O O . PHE A 1 164 ? 22.611 -3.522 -17.745 1.00 81.69 164 PHE A O 1
ATOM 1240 N N . GLU A 1 165 ? 24.250 -3.760 -19.284 1.00 81.19 165 GLU A N 1
ATOM 1241 C CA . GLU A 1 165 ? 25.121 -4.672 -18.555 1.00 81.19 165 GLU A CA 1
ATOM 1242 C C . GLU A 1 165 ? 26.416 -3.895 -18.286 1.00 81.19 165 GLU A C 1
ATOM 1244 O O . GLU A 1 165 ? 26.997 -3.288 -19.186 1.00 81.19 165 GLU A O 1
ATOM 1249 N N . THR A 1 166 ? 26.790 -3.793 -17.018 1.00 81.94 166 THR A N 1
ATOM 1250 C CA . THR A 1 166 ? 27.851 -2.904 -16.524 1.00 81.94 166 THR A CA 1
ATOM 1251 C C . THR A 1 166 ? 29.021 -3.669 -15.917 1.00 81.94 166 THR A C 1
ATOM 1253 O O . THR A 1 166 ? 30.110 -3.109 -15.797 1.00 81.94 166 THR A O 1
ATOM 1256 N N . ASN A 1 167 ? 28.816 -4.938 -15.559 1.00 83.88 167 ASN A N 1
ATOM 1257 C CA . ASN A 1 167 ? 29.784 -5.775 -14.849 1.00 83.88 167 ASN A CA 1
ATOM 1258 C C . ASN A 1 167 ? 30.272 -7.001 -15.658 1.00 83.88 167 ASN A C 1
ATOM 1260 O O . ASN A 1 167 ? 31.039 -7.800 -15.125 1.00 83.88 167 ASN A O 1
ATOM 1264 N N . GLN A 1 168 ? 29.864 -7.133 -16.928 1.00 81.69 168 GLN A N 1
ATOM 1265 C CA . GLN A 1 168 ? 30.257 -8.222 -17.836 1.00 81.69 168 GLN A CA 1
ATOM 1266 C C . GLN A 1 168 ? 29.817 -9.640 -17.407 1.00 81.69 168 GLN A C 1
ATOM 1268 O O . GLN A 1 168 ? 30.379 -10.632 -17.880 1.00 81.69 168 GLN A O 1
ATOM 1273 N N . ASP A 1 169 ? 28.831 -9.765 -16.512 1.00 86.12 169 ASP A N 1
ATOM 1274 C CA . ASP A 1 169 ? 28.310 -11.058 -16.045 1.00 86.12 169 ASP A CA 1
ATOM 1275 C C . ASP A 1 169 ? 27.203 -11.653 -16.937 1.00 86.12 169 ASP A C 1
ATOM 1277 O O . ASP A 1 169 ? 26.634 -12.693 -16.601 1.00 86.12 169 ASP A O 1
ATOM 1281 N N . GLN A 1 170 ? 26.926 -11.032 -18.088 1.00 79.31 170 GLN A N 1
ATOM 1282 C CA . GLN A 1 170 ? 25.874 -11.392 -19.043 1.00 79.31 170 GLN A CA 1
ATOM 1283 C C . GLN A 1 170 ? 24.445 -11.278 -18.494 1.00 79.31 170 GLN A C 1
ATOM 1285 O O . GLN A 1 170 ? 23.501 -11.792 -19.101 1.00 79.31 170 GLN A O 1
ATOM 1290 N N . LEU A 1 171 ? 24.254 -10.587 -17.372 1.00 81.06 171 LEU A N 1
ATOM 1291 C CA . LEU A 1 171 ? 22.948 -10.302 -16.800 1.00 81.06 171 LEU A CA 1
ATOM 1292 C C . LEU A 1 171 ? 22.627 -8.809 -16.925 1.00 81.06 171 LEU A C 1
ATOM 1294 O O . LEU A 1 171 ? 23.485 -7.935 -17.015 1.00 81.06 171 LEU A O 1
ATOM 1298 N N . ILE A 1 172 ? 21.336 -8.493 -16.917 1.00 79.69 172 ILE A N 1
ATOM 1299 C CA . ILE A 1 172 ? 20.879 -7.104 -16.979 1.00 79.69 172 ILE A CA 1
ATOM 1300 C C . ILE A 1 172 ? 21.126 -6.447 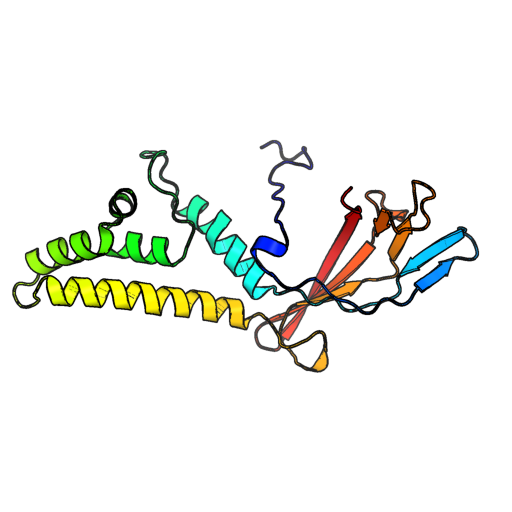-15.620 1.00 79.69 172 ILE A C 1
ATOM 1302 O O . ILE A 1 172 ? 20.522 -6.840 -14.622 1.00 79.69 172 ILE A O 1
ATOM 1306 N N . ASP A 1 173 ? 21.971 -5.419 -15.588 1.00 78.81 173 ASP A N 1
ATOM 1307 C CA . ASP A 1 173 ? 22.256 -4.651 -14.375 1.00 78.81 173 ASP A CA 1
ATOM 1308 C C . ASP A 1 173 ? 21.317 -3.457 -14.219 1.00 78.81 173 ASP A C 1
ATOM 1310 O O . ASP A 1 173 ? 20.962 -3.086 -13.104 1.00 78.81 173 ASP A O 1
ATOM 1314 N N . THR A 1 174 ? 20.932 -2.804 -15.319 1.00 79.69 174 THR A N 1
ATOM 1315 C CA . THR A 1 174 ? 20.112 -1.583 -15.266 1.00 79.69 174 THR A CA 1
ATOM 1316 C C . THR A 1 174 ? 19.087 -1.537 -16.399 1.00 79.69 174 THR A C 1
ATOM 1318 O O . THR A 1 174 ? 19.385 -1.918 -17.530 1.00 79.69 174 THR A O 1
ATOM 1321 N N . ILE A 1 175 ? 17.889 -1.023 -16.107 1.00 80.81 175 ILE A N 1
ATOM 1322 C CA . ILE A 1 175 ? 16.855 -0.653 -17.082 1.00 80.81 175 ILE A CA 1
ATOM 1323 C C . ILE A 1 175 ? 16.649 0.861 -16.997 1.00 80.81 175 ILE A C 1
ATOM 1325 O O . ILE A 1 175 ? 16.237 1.369 -15.955 1.00 80.81 175 ILE A O 1
ATOM 1329 N N . GLY A 1 176 ? 16.909 1.583 -18.084 1.00 80.75 176 GLY A N 1
ATOM 1330 C CA . GLY A 1 176 ? 16.899 3.044 -18.108 1.00 80.75 176 GLY A CA 1
ATOM 1331 C C . GLY A 1 176 ? 18.088 3.674 -17.370 1.00 80.75 176 GLY A C 1
ATOM 1332 O O . GLY A 1 176 ? 19.016 2.996 -16.939 1.00 80.75 176 GLY A O 1
ATOM 1333 N N . GLY A 1 177 ? 18.069 4.995 -17.218 1.00 78.88 177 GLY A N 1
ATOM 1334 C CA . GLY A 1 177 ? 19.122 5.748 -16.547 1.00 78.88 177 GLY A CA 1
ATOM 1335 C C . GLY A 1 177 ? 18.662 7.130 -16.098 1.00 78.88 177 GLY A C 1
ATOM 1336 O O . GLY A 1 177 ? 17.597 7.620 -16.471 1.00 78.88 177 GLY A O 1
ATOM 1337 N N . THR A 1 178 ? 19.477 7.774 -15.265 1.00 78.50 178 THR A N 1
ATOM 1338 C CA . THR A 1 178 ? 19.183 9.110 -14.721 1.00 78.50 178 THR A CA 1
ATOM 1339 C C . THR A 1 178 ? 19.412 10.230 -15.737 1.00 78.50 178 THR A C 1
ATOM 1341 O O . THR A 1 178 ? 18.845 11.315 -15.597 1.00 78.50 178 THR A O 1
ATOM 1344 N N . SER A 1 179 ? 20.217 9.975 -16.772 1.00 80.38 179 SER A N 1
ATOM 1345 C CA . SER A 1 179 ? 20.496 10.929 -17.842 1.00 80.38 179 SER A CA 1
ATOM 1346 C C . SER A 1 179 ? 19.324 11.003 -18.830 1.00 80.38 179 SER A C 1
ATOM 1348 O O . SER A 1 179 ? 18.705 9.989 -19.132 1.00 80.38 179 SER A O 1
ATOM 1350 N N . ILE A 1 180 ? 19.029 12.192 -19.371 1.00 78.88 180 ILE A N 1
ATOM 1351 C CA . ILE A 1 180 ? 17.879 12.426 -20.274 1.00 78.88 180 ILE A CA 1
ATOM 1352 C C . ILE A 1 180 ? 17.861 11.460 -21.471 1.00 78.88 180 ILE A C 1
ATOM 1354 O O . ILE A 1 180 ? 16.796 11.018 -21.885 1.00 78.88 180 ILE A O 1
ATOM 1358 N N . LYS A 1 181 ? 19.033 11.112 -22.015 1.00 76.69 181 LYS A N 1
ATOM 1359 C CA . LYS A 1 181 ? 19.163 10.200 -23.165 1.00 76.69 181 LYS A CA 1
ATOM 1360 C C . LYS A 1 181 ? 18.913 8.726 -22.816 1.00 76.69 181 LYS A C 1
ATOM 1362 O O . LYS A 1 181 ? 18.633 7.942 -23.715 1.00 76.69 181 LYS A O 1
ATOM 1367 N N . ASP A 1 182 ? 19.013 8.373 -21.536 1.00 78.94 182 ASP A N 1
ATOM 1368 C CA . ASP A 1 182 ? 18.886 7.001 -21.043 1.00 78.94 182 ASP A CA 1
ATOM 1369 C C . ASP A 1 182 ? 17.562 6.790 -20.280 1.00 78.94 182 ASP A C 1
ATOM 1371 O O . ASP A 1 182 ? 17.280 5.689 -19.816 1.00 78.94 182 ASP A O 1
ATOM 1375 N N . GLN A 1 183 ? 16.737 7.832 -20.126 1.00 81.00 183 GLN A N 1
ATOM 1376 C CA . GLN A 1 183 ? 15.469 7.762 -19.400 1.00 81.00 183 GLN A CA 1
ATOM 1377 C C . GLN A 1 183 ? 14.459 6.864 -20.115 1.00 81.00 183 GLN A C 1
ATOM 1379 O O . GLN A 1 183 ? 14.154 7.053 -21.292 1.00 81.00 183 GLN A O 1
ATOM 1384 N N . CYS A 1 184 ? 13.862 5.941 -19.363 1.00 77.38 184 CYS A N 1
ATOM 1385 C CA . CYS A 1 184 ? 12.663 5.259 -19.815 1.00 77.38 184 CYS A CA 1
ATOM 1386 C C . CYS A 1 184 ? 11.453 6.160 -19.616 1.00 77.38 184 CYS A C 1
ATOM 1388 O O . CYS A 1 184 ? 11.107 6.495 -18.478 1.00 77.38 184 CYS A O 1
ATOM 1390 N N . LEU A 1 185 ? 10.789 6.499 -20.714 1.00 79.62 185 LEU A N 1
ATOM 1391 C CA . LEU A 1 185 ? 9.490 7.151 -20.677 1.00 79.62 185 LEU A CA 1
ATOM 1392 C C . LEU A 1 185 ? 8.399 6.096 -20.554 1.00 79.62 185 LEU A C 1
ATOM 1394 O O . LEU A 1 185 ? 8.416 5.086 -21.252 1.00 79.62 185 LEU A O 1
ATOM 1398 N N . TRP A 1 186 ? 7.457 6.345 -19.658 1.00 74.31 186 TRP A N 1
ATOM 1399 C CA . TRP A 1 186 ? 6.312 5.483 -19.422 1.00 74.31 186 TRP A CA 1
ATOM 1400 C C . TRP A 1 186 ? 5.037 6.268 -19.665 1.00 74.31 186 TRP A C 1
ATOM 1402 O O . TRP A 1 186 ? 4.779 7.279 -19.008 1.00 74.31 186 TRP A O 1
ATOM 1412 N N . ASP A 1 187 ? 4.228 5.779 -20.591 1.00 74.81 187 ASP A N 1
ATOM 1413 C CA . ASP A 1 187 ? 2.853 6.199 -20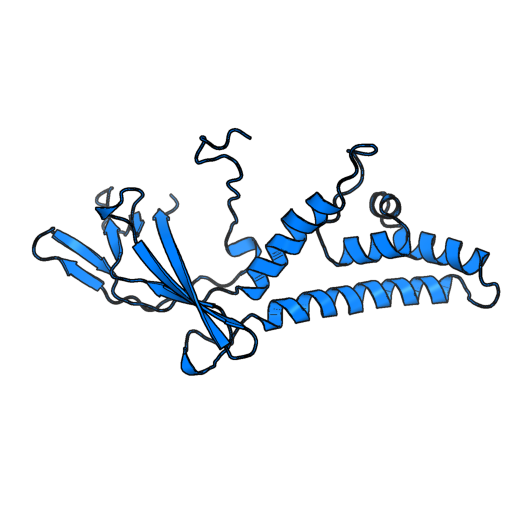.755 1.00 74.81 187 ASP A CA 1
ATOM 1414 C C . ASP A 1 187 ? 1.990 5.373 -19.809 1.00 74.81 187 ASP A C 1
ATOM 1416 O O . ASP A 1 187 ? 1.717 4.189 -20.009 1.00 74.81 187 ASP A O 1
ATOM 1420 N N . MET A 1 188 ? 1.558 6.016 -18.736 1.00 76.44 188 MET A N 1
ATOM 1421 C CA . MET A 1 188 ? 0.670 5.413 -17.761 1.00 76.44 188 MET A CA 1
ATOM 1422 C C . MET A 1 188 ? -0.759 5.818 -18.103 1.00 76.44 188 MET A C 1
ATOM 1424 O O . MET A 1 188 ? -1.047 6.994 -18.316 1.00 76.44 188 MET A O 1
ATOM 1428 N N . THR A 1 189 ? -1.677 4.863 -18.155 1.00 72.69 189 THR A N 1
ATOM 1429 C CA . THR A 1 189 ? -3.105 5.140 -18.313 1.00 72.69 189 THR A CA 1
ATOM 1430 C C . THR A 1 189 ? -3.829 4.683 -17.063 1.00 72.69 189 THR A C 1
ATOM 1432 O O . THR A 1 189 ? -3.870 3.493 -16.759 1.00 72.69 189 THR A O 1
ATOM 1435 N N . LEU A 1 190 ? -4.399 5.640 -16.336 1.00 69.19 190 LEU A N 1
ATOM 1436 C CA . LEU A 1 190 ? -5.218 5.402 -15.158 1.00 69.19 190 LEU A CA 1
ATOM 1437 C C . LEU A 1 190 ? -6.695 5.528 -15.527 1.00 69.19 190 LEU A C 1
ATOM 1439 O O . LEU A 1 190 ? -7.151 6.611 -15.898 1.00 69.19 190 LEU A O 1
ATOM 1443 N N . THR A 1 191 ? -7.458 4.448 -15.388 1.00 62.47 191 THR A N 1
ATOM 1444 C CA . THR A 1 191 ? -8.901 4.489 -15.657 1.00 62.47 191 THR A CA 1
ATOM 1445 C C . THR A 1 191 ? -9.685 4.705 -14.364 1.00 62.47 191 THR A C 1
ATOM 1447 O O . THR A 1 191 ? -9.703 3.833 -13.501 1.00 62.47 191 THR A O 1
ATOM 1450 N N . ILE A 1 192 ? -10.346 5.862 -14.226 1.00 61.38 192 ILE A N 1
ATOM 1451 C CA . ILE A 1 192 ? -11.186 6.207 -13.063 1.00 61.38 192 ILE A CA 1
ATOM 1452 C C . ILE A 1 192 ? -12.632 6.321 -13.532 1.00 61.38 192 ILE A C 1
ATOM 1454 O O . ILE A 1 192 ? -12.931 7.116 -14.423 1.00 61.38 192 ILE A O 1
ATOM 1458 N N . GLY A 1 193 ? -13.534 5.524 -12.952 1.00 60.66 193 GLY A N 1
ATOM 1459 C CA . GLY A 1 193 ? -14.951 5.533 -13.335 1.00 60.66 193 GLY A CA 1
ATOM 1460 C C . GLY A 1 193 ? -15.164 5.266 -14.831 1.00 60.66 193 GLY A C 1
ATOM 1461 O O . GLY A 1 193 ? -15.981 5.930 -15.464 1.00 60.66 193 GLY A O 1
ATOM 1462 N N . GLY A 1 194 ? -14.358 4.370 -15.415 1.00 63.28 194 GLY A N 1
ATOM 1463 C CA . GLY A 1 194 ? -14.388 4.038 -16.844 1.00 63.28 194 GLY A CA 1
ATOM 1464 C C . GLY A 1 194 ? -13.749 5.076 -17.776 1.00 63.28 194 GLY A C 1
ATOM 1465 O O . GLY A 1 194 ? -13.741 4.871 -18.987 1.00 63.28 194 GLY A O 1
ATOM 1466 N N . LYS A 1 195 ? -13.194 6.181 -17.255 1.00 63.50 195 LYS A N 1
ATOM 1467 C CA . LYS A 1 195 ? -12.521 7.211 -18.063 1.00 63.50 195 LYS A CA 1
ATOM 1468 C C . LYS A 1 195 ? -10.997 7.062 -17.998 1.00 63.50 195 LYS A C 1
ATOM 1470 O O . LYS A 1 195 ? -10.448 7.180 -16.899 1.00 63.50 195 LYS A O 1
ATOM 1475 N N . PRO A 1 196 ? -10.304 6.835 -19.130 1.00 71.75 196 PRO A N 1
ATOM 1476 C CA . PRO A 1 196 ? -8.849 6.740 -19.157 1.00 71.75 196 PRO A CA 1
ATOM 1477 C C . PRO A 1 196 ? -8.202 8.125 -19.022 1.00 71.75 196 PRO A C 1
ATOM 1479 O O . PRO A 1 196 ? -8.541 9.059 -19.748 1.00 71.75 196 PRO A O 1
ATOM 1482 N N . ASN A 1 197 ? -7.232 8.246 -18.119 1.00 72.88 197 ASN A N 1
ATOM 1483 C CA . ASN A 1 197 ? -6.429 9.444 -17.888 1.00 72.88 197 ASN A CA 1
ATOM 1484 C C . ASN A 1 197 ? -4.961 9.107 -18.147 1.00 72.88 197 ASN A C 1
ATOM 1486 O O . ASN A 1 197 ? -4.402 8.229 -17.489 1.00 72.88 197 ASN A O 1
ATOM 1490 N N . LYS A 1 198 ? -4.333 9.796 -19.103 1.00 78.50 198 LYS A N 1
ATOM 1491 C CA . LYS A 1 198 ? -2.917 9.588 -19.431 1.00 78.50 198 LYS A CA 1
ATOM 1492 C C . LYS A 1 198 ? -2.021 10.373 -18.477 1.00 78.50 198 LYS A C 1
ATOM 1494 O O . LYS A 1 198 ? -2.261 11.552 -18.228 1.00 78.50 198 LYS A O 1
ATOM 1499 N N . ILE A 1 199 ? -0.966 9.733 -17.995 1.00 77.25 199 ILE A N 1
ATOM 1500 C CA . ILE A 1 199 ? 0.048 10.297 -17.109 1.00 77.25 199 ILE A CA 1
ATOM 1501 C C . ILE A 1 199 ? 1.411 9.895 -17.671 1.00 77.25 199 ILE A C 1
ATOM 1503 O O . ILE A 1 199 ? 1.647 8.721 -17.938 1.00 77.25 199 ILE A O 1
ATOM 1507 N N . LYS A 1 200 ? 2.317 10.858 -17.844 1.00 77.81 200 LYS A N 1
ATOM 1508 C CA . LYS A 1 200 ? 3.698 10.569 -18.247 1.00 77.81 200 LYS A CA 1
ATOM 1509 C C . LYS A 1 200 ? 4.554 10.307 -17.014 1.00 77.81 200 LYS A C 1
ATOM 1511 O O . LYS A 1 200 ? 4.528 11.098 -16.073 1.00 77.81 200 LYS A O 1
ATOM 1516 N N . GLY A 1 201 ? 5.303 9.212 -17.029 1.00 74.31 201 GLY A N 1
ATOM 1517 C CA . GLY A 1 201 ? 6.243 8.820 -15.985 1.00 74.31 201 GLY A CA 1
ATOM 1518 C C . GLY A 1 201 ? 7.657 8.649 -16.529 1.00 74.31 201 GLY A C 1
ATOM 1519 O O . GLY A 1 201 ? 7.852 8.379 -17.712 1.00 74.31 201 GLY A O 1
ATOM 1520 N N . ILE A 1 202 ? 8.644 8.802 -15.648 1.00 77.56 202 ILE A N 1
ATOM 1521 C CA . ILE A 1 202 ? 10.036 8.427 -15.906 1.00 77.56 202 ILE A CA 1
ATOM 1522 C C . ILE A 1 202 ? 10.391 7.342 -14.897 1.00 77.56 202 ILE A C 1
ATOM 1524 O O . ILE A 1 202 ? 10.136 7.505 -13.702 1.00 77.56 202 ILE A O 1
ATOM 1528 N N . PHE A 1 203 ? 10.984 6.253 -15.367 1.00 72.44 203 PHE A N 1
ATOM 1529 C CA . PHE A 1 203 ? 11.415 5.143 -14.522 1.00 72.44 203 PHE A CA 1
ATOM 1530 C C . PHE A 1 203 ? 12.852 4.753 -14.854 1.00 72.44 203 PHE A C 1
ATOM 1532 O O . PHE A 1 203 ? 13.315 4.921 -15.980 1.00 72.44 203 PHE A O 1
ATOM 1539 N N . TYR A 1 204 ? 13.551 4.211 -13.870 1.00 75.06 204 TYR A N 1
ATOM 1540 C CA . TYR A 1 204 ? 14.751 3.419 -14.082 1.00 75.06 204 TYR A CA 1
ATOM 1541 C C . TYR A 1 204 ? 14.839 2.388 -12.955 1.00 75.06 204 TYR A C 1
ATOM 1543 O O . TYR A 1 204 ? 14.364 2.634 -11.844 1.00 75.06 204 TYR A O 1
ATOM 1551 N N . ALA A 1 205 ? 15.437 1.239 -13.241 1.00 72.12 205 ALA A N 1
ATOM 1552 C CA . ALA A 1 205 ? 15.681 0.180 -12.273 1.00 72.12 205 ALA A CA 1
ATOM 1553 C C . ALA A 1 205 ? 17.149 -0.225 -12.304 1.00 72.12 205 ALA A C 1
ATOM 1555 O O . ALA A 1 205 ? 17.763 -0.252 -13.365 1.00 72.12 205 ALA A O 1
ATOM 1556 N N . VAL A 1 206 ? 17.676 -0.574 -11.135 1.00 77.50 206 VAL A N 1
ATOM 1557 C CA . VAL A 1 206 ? 19.016 -1.137 -10.959 1.00 77.50 206 VAL A CA 1
ATOM 1558 C C . VAL A 1 206 ? 18.841 -2.495 -10.287 1.00 77.50 206 VAL A C 1
ATOM 1560 O O . VAL A 1 206 ? 18.052 -2.610 -9.345 1.00 77.50 206 VAL A O 1
ATOM 1563 N N . ARG A 1 207 ? 19.543 -3.520 -10.771 1.00 73.06 207 ARG A N 1
ATOM 1564 C CA . ARG A 1 207 ? 19.594 -4.846 -10.155 1.00 73.06 207 ARG A CA 1
ATOM 1565 C C . ARG A 1 207 ? 20.142 -4.700 -8.736 1.00 73.06 207 ARG A C 1
ATOM 1567 O O . ARG A 1 207 ? 21.223 -4.145 -8.548 1.00 73.06 207 ARG A O 1
ATOM 1574 N N . GLN A 1 208 ? 19.395 -5.170 -7.737 1.00 64.00 208 GLN A N 1
ATOM 1575 C CA . GLN A 1 208 ? 19.944 -5.287 -6.387 1.00 64.00 208 GLN A CA 1
ATOM 1576 C C . GLN A 1 208 ? 20.995 -6.401 -6.380 1.00 64.00 208 GLN A C 1
ATOM 1578 O O . GLN A 1 208 ? 20.738 -7.491 -6.895 1.00 64.00 208 GLN A O 1
ATOM 1583 N N . GLN A 1 209 ? 22.179 -6.080 -5.860 1.00 53.25 209 GLN A N 1
ATOM 1584 C CA . GLN A 1 209 ? 23.272 -7.024 -5.627 1.00 53.25 209 GLN A CA 1
ATOM 1585 C C . GLN A 1 209 ? 23.119 -7.688 -4.263 1.00 53.25 209 GLN A C 1
ATOM 1587 O O . GLN A 1 209 ? 22.703 -6.978 -3.317 1.00 53.25 209 GLN A O 1
#

Radius of gyration: 23.49 Å; chains: 1; bounding box: 60×35×66 Å

Secondary structure (DSSP, 8-state):
--TT-TTTT-----GGGT--S-------EEEETTTTEEEE---EEEE-HHHHHHHHIIIIIHHHHT--TT-TTSPP--SHHHHHHHHHH-GGGGGTT-HHHHHHHHHHTT-TTS-HHHHHHHHHHHHHHHHHHHHHHHHTTS-SSS-GGG--EEEEEE-SEEEE--SSSSS--EES-SSTTTPEEEEEEEEETTEEEEEEEEE-EE---

Foldseek 3Di:
DDPPDPCVVDDDDDLCVQDVDPFDKDWDWDADPPPRFIKTAKIKTAGQQLSVVQQCCLQPVQQVVPQDPVCNVQDGRRALLLVLLCVQQHSNCVVVVCSQLNSLVVVCVVPVVDHSVNSSVVSVVCSVVRRVVVSCVSSQQRFDDLDPVRQHHKIKIKHIWTFDDDPPPPDTFKIFDPDPVRWIWIFIWRRDPSRTDTDIDTDMDGDDD